Protein AF-A0A8T9Z7L3-F1 (afdb_monomer_lite)

Secondary structure (DSSP, 8-state):
---TTT--HHHHHHHHHHHH---HHHHHT--HHHHHHHHHHHHHHHHHHHHHHHT--SS-TT-EEEEEE-SSS-EEEE-TTT--EEEE-STT-EEEEEHHHHHHHHHH-THHHHTSSEEESSHHHHHHH-S-GGG---HHHHHHHHHS-HHHHHHHHTT--HHHHHHHHHHHHHHHHTT----HHHHHHH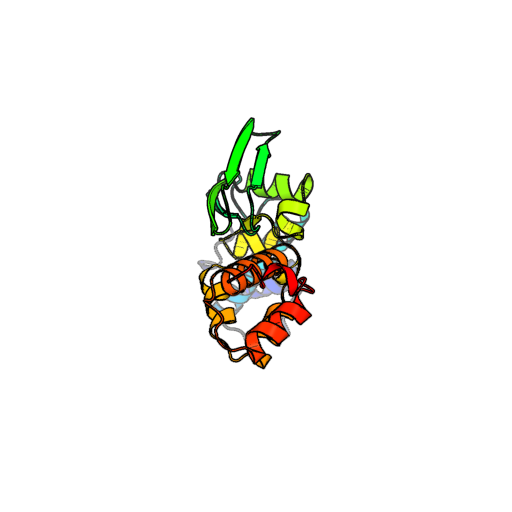HHHHT--GGGG----

Radius of gyration: 25.34 Å; chains: 1; bounding box: 71×25×60 Å

pLDDT: mean 87.58, std 11.8, range [36.66, 97.62]

Foldseek 3Di:
DPPLVPDDLVRLLCCCCVVVVDDSVVSPPDDSVVSVVVVVVVVVVVVVVVCVVVVPDPDDQQPWWKKFFLAQAKDWDADPPPRDIDIAGGGGGIDIDGLNVLVVCLVPPVCCAALVRMDTPPPVSNVVRHDDCLNGDHPVRLVVLVPDDLVSSLVVLVSHGGRNNNNNLVVLVVCLLVCVPVDPVSNVSSCVSSVPDPVVSVDDD

Sequence (205 aa):
MKELRKLKKEELIELLVGEYGYEKEDLKGKVNIELKEIIMKEEEFSKKEEKKKTGISTFDDDYLVLVMNNTAGKVSYSSDISHDSYVWTGYGDTQHMPYRELSEIKRRYPRYLNEGWLMIRDKDVRKLLCDDDSVFIEPNELERVFSLPTNKMLDEIRKYKGSAYQVLGKTVYNRCKSGVITDFSKFRALIAEFRFDMEEFMQES

Structure (mmCIF, N/CA/C/O backbone):
data_AF-A0A8T9Z7L3-F1
#
_entry.id   AF-A0A8T9Z7L3-F1
#
loop_
_atom_site.group_PDB
_atom_site.id
_atom_site.type_symbol
_atom_site.label_atom_id
_atom_site.label_alt_id
_atom_site.label_comp_id
_atom_site.label_asym_id
_atom_site.label_entity_id
_atom_site.label_seq_id
_atom_site.pdbx_PDB_ins_code
_atom_site.Cartn_x
_atom_site.Cartn_y
_atom_site.Cartn_z
_atom_site.occupancy
_atom_site.B_iso_or_equiv
_atom_site.auth_seq_id
_atom_site.auth_comp_id
_atom_site.auth_asym_id
_atom_site.auth_atom_id
_atom_site.pdbx_PDB_model_num
ATOM 1 N N . MET A 1 1 ? 24.401 -3.968 -30.742 1.00 47.34 1 MET A N 1
ATOM 2 C CA . MET A 1 1 ? 25.240 -4.671 -29.746 1.00 47.34 1 MET A CA 1
ATOM 3 C C . MET A 1 1 ? 26.568 -5.020 -30.396 1.00 47.34 1 MET A C 1
ATOM 5 O O . MET A 1 1 ? 26.560 -5.781 -31.356 1.00 47.34 1 MET A O 1
ATOM 9 N N . LYS A 1 2 ? 27.687 -4.448 -29.929 1.00 55.53 2 LYS A N 1
ATOM 10 C CA . LYS A 1 2 ? 29.019 -4.957 -30.292 1.00 55.53 2 LYS A CA 1
ATOM 11 C C . LYS A 1 2 ? 29.183 -6.307 -29.594 1.00 55.53 2 LYS A C 1
ATOM 13 O O . LYS A 1 2 ? 28.907 -6.421 -28.404 1.00 55.53 2 LYS A O 1
ATOM 18 N N . GLU A 1 3 ? 29.583 -7.349 -30.315 1.00 69.75 3 GLU A N 1
ATOM 19 C CA . GLU A 1 3 ? 29.797 -8.654 -29.692 1.00 69.75 3 GLU A CA 1
ATOM 20 C C . GLU A 1 3 ? 31.067 -8.629 -28.834 1.00 69.75 3 GLU A C 1
ATOM 22 O O . GLU A 1 3 ? 32.152 -8.978 -29.298 1.00 69.75 3 GLU A O 1
ATOM 27 N N . LEU A 1 4 ? 30.925 -8.273 -27.552 1.00 75.31 4 LEU A N 1
ATOM 28 C CA . LEU A 1 4 ? 32.007 -8.262 -26.553 1.00 75.31 4 LEU A CA 1
ATOM 29 C C . LEU A 1 4 ? 32.749 -9.611 -26.464 1.00 75.31 4 LEU A C 1
ATOM 31 O O . LEU A 1 4 ? 33.869 -9.695 -25.963 1.00 75.31 4 LEU A O 1
ATOM 35 N N . ARG A 1 5 ? 32.143 -10.699 -26.956 1.00 69.44 5 ARG A N 1
ATOM 36 C CA . ARG A 1 5 ? 32.761 -12.030 -27.058 1.00 69.44 5 ARG A CA 1
ATOM 37 C C . ARG A 1 5 ? 33.933 -12.083 -28.043 1.00 69.44 5 ARG A C 1
ATOM 39 O O . ARG A 1 5 ? 34.825 -12.892 -27.819 1.00 69.44 5 ARG A O 1
ATOM 46 N N . LYS A 1 6 ? 33.952 -11.230 -29.071 1.00 78.44 6 LYS A N 1
ATOM 47 C CA . LYS A 1 6 ? 34.966 -11.230 -30.142 1.00 78.44 6 LYS A CA 1
ATOM 48 C C . LYS A 1 6 ? 36.091 -10.213 -29.936 1.00 78.44 6 LYS A C 1
ATOM 50 O O . LYS A 1 6 ? 37.087 -10.287 -30.645 1.00 78.44 6 LYS A O 1
ATOM 55 N N . LEU A 1 7 ? 35.941 -9.303 -28.972 1.00 82.12 7 LEU A N 1
ATOM 56 C CA . LEU A 1 7 ? 36.915 -8.246 -28.708 1.00 82.12 7 LEU A CA 1
ATOM 57 C C . LEU A 1 7 ? 38.109 -8.750 -27.886 1.00 82.12 7 LEU A C 1
ATOM 59 O O . LEU A 1 7 ? 37.959 -9.509 -26.918 1.00 82.12 7 LEU A O 1
ATOM 63 N N . LYS A 1 8 ? 39.299 -8.296 -28.279 1.00 86.06 8 LYS A N 1
ATOM 64 C CA . LYS A 1 8 ? 40.567 -8.498 -27.574 1.00 86.06 8 LYS A CA 1
ATOM 65 C C . LYS A 1 8 ? 40.680 -7.546 -26.382 1.00 86.06 8 LYS A C 1
ATOM 67 O O . LYS A 1 8 ? 39.995 -6.531 -26.307 1.00 86.06 8 LYS A O 1
ATOM 72 N N . LYS A 1 9 ? 41.581 -7.865 -25.445 1.00 83.00 9 LYS A N 1
ATOM 73 C CA . LYS A 1 9 ? 41.786 -7.086 -24.210 1.00 83.00 9 LYS A CA 1
ATOM 74 C C . LYS A 1 9 ? 42.085 -5.609 -24.490 1.00 83.00 9 LYS A C 1
ATOM 76 O O . LYS A 1 9 ? 41.557 -4.745 -23.803 1.00 83.00 9 LYS A O 1
ATOM 81 N N . GLU A 1 10 ? 42.900 -5.330 -25.502 1.00 84.12 10 GLU A N 1
ATOM 82 C CA . GLU A 1 10 ? 43.253 -3.966 -25.919 1.00 84.12 10 GLU A CA 1
ATOM 83 C C . GLU A 1 10 ? 42.021 -3.176 -26.379 1.00 84.12 10 GLU A C 1
ATOM 85 O O . GLU A 1 10 ? 41.808 -2.064 -25.909 1.00 84.12 10 GLU A O 1
ATOM 90 N N . GLU A 1 11 ? 41.151 -3.793 -27.182 1.00 84.94 11 GLU A N 1
ATOM 91 C CA . GLU A 1 11 ? 39.920 -3.174 -27.693 1.00 84.94 11 GLU A CA 1
ATOM 92 C C . GLU A 1 11 ? 38.896 -2.903 -26.578 1.00 84.94 11 GLU A C 1
ATOM 94 O O . GLU A 1 11 ? 38.167 -1.915 -26.623 1.00 84.94 11 GLU A O 1
ATOM 99 N N . LEU A 1 12 ? 38.839 -3.756 -25.548 1.00 84.88 12 LEU A N 1
ATOM 100 C CA . LEU A 1 12 ? 37.982 -3.524 -24.377 1.00 84.88 12 LEU A CA 1
ATOM 101 C C . LEU A 1 12 ? 38.497 -2.369 -23.508 1.00 84.88 12 LEU A C 1
ATOM 103 O O . LEU A 1 12 ? 37.700 -1.593 -22.987 1.00 84.88 12 LEU A O 1
ATOM 107 N N . ILE A 1 13 ? 39.819 -2.251 -23.352 1.00 85.31 13 ILE A N 1
ATOM 108 C CA . ILE A 1 13 ? 40.439 -1.141 -22.618 1.00 85.31 13 ILE A CA 1
ATOM 109 C C . ILE A 1 13 ? 40.214 0.170 -23.372 1.00 85.31 13 ILE A C 1
ATOM 111 O O . ILE A 1 13 ? 39.828 1.157 -22.757 1.00 85.31 13 ILE A O 1
ATOM 115 N N . GLU A 1 14 ? 40.407 0.185 -24.691 1.00 86.56 14 GLU A N 1
ATOM 116 C CA . GLU A 1 14 ? 40.141 1.368 -25.517 1.00 86.56 14 GLU A CA 1
ATOM 117 C C . GLU A 1 14 ? 38.681 1.811 -25.441 1.00 86.56 14 GLU A C 1
ATOM 119 O O . GLU A 1 14 ? 38.418 3.006 -25.357 1.00 86.56 14 GLU A O 1
ATOM 124 N N . LEU A 1 15 ? 37.738 0.868 -25.394 1.00 85.25 15 LEU A N 1
ATOM 125 C CA . LEU A 1 15 ? 36.318 1.174 -25.244 1.00 85.25 15 LEU A CA 1
ATOM 126 C C . LEU A 1 15 ? 36.010 1.807 -23.876 1.00 85.25 15 LEU A C 1
ATOM 128 O O . LEU A 1 15 ? 35.299 2.803 -23.815 1.00 85.25 15 LEU A O 1
ATOM 132 N N . LEU A 1 16 ? 36.578 1.284 -22.786 1.00 83.00 16 LEU A N 1
ATOM 133 C CA . LEU A 1 16 ? 36.402 1.855 -21.442 1.00 83.00 16 LEU A CA 1
ATOM 134 C C . LEU A 1 16 ? 37.038 3.240 -21.285 1.00 83.00 16 LEU A C 1
ATOM 136 O O . LEU A 1 16 ? 36.458 4.108 -20.639 1.00 83.00 16 LEU A O 1
ATOM 140 N N . VAL A 1 17 ? 38.206 3.458 -21.884 1.00 89.06 17 VAL A N 1
ATOM 141 C CA . VAL A 1 17 ? 38.894 4.756 -21.850 1.00 89.06 17 VAL A CA 1
ATOM 142 C C . VAL A 1 17 ? 38.171 5.772 -22.737 1.00 89.06 17 VAL A C 1
ATOM 144 O O . VAL A 1 17 ? 37.933 6.900 -22.319 1.00 89.06 17 VAL A O 1
ATOM 147 N N . GLY A 1 18 ? 37.825 5.376 -23.964 1.00 83.94 18 GLY A N 1
ATOM 148 C CA . GLY A 1 18 ? 37.279 6.269 -24.983 1.00 83.94 18 GLY A CA 1
ATOM 149 C C . GLY A 1 18 ? 35.813 6.638 -24.771 1.00 83.94 18 GLY A C 1
ATOM 150 O O . GLY A 1 18 ? 35.458 7.797 -24.951 1.00 83.94 18 GLY A O 1
ATOM 151 N N . GLU A 1 19 ? 34.971 5.676 -24.385 1.00 82.50 19 GLU A N 1
ATOM 152 C CA . GLU A 1 19 ? 33.520 5.891 -24.242 1.00 82.50 19 GLU A CA 1
ATOM 153 C C . GLU A 1 19 ? 33.120 6.221 -22.797 1.00 82.50 19 GLU A C 1
ATOM 155 O O . GLU A 1 19 ? 32.200 7.002 -22.573 1.00 82.50 19 GLU A O 1
ATOM 160 N N . TYR A 1 20 ? 33.816 5.643 -21.811 1.00 82.31 20 TYR A N 1
ATOM 161 C CA . TYR A 1 20 ? 33.431 5.723 -20.396 1.00 82.31 20 TYR A CA 1
ATOM 162 C C . TYR A 1 20 ? 34.452 6.458 -19.511 1.00 82.31 20 TYR A C 1
ATOM 164 O O . TYR A 1 20 ? 34.250 6.568 -18.305 1.00 82.31 20 TYR A O 1
ATOM 172 N N . GLY A 1 21 ? 35.539 6.988 -20.087 1.00 82.38 21 GLY A N 1
ATOM 173 C CA . GLY A 1 21 ? 36.474 7.885 -19.398 1.00 82.38 21 GLY A CA 1
ATOM 174 C C . GLY A 1 21 ? 37.355 7.236 -18.327 1.00 82.38 21 GLY A C 1
ATOM 175 O O . GLY A 1 21 ? 37.905 7.944 -17.487 1.00 82.38 21 GLY A O 1
ATOM 176 N N . TYR A 1 22 ? 37.498 5.910 -18.333 1.00 86.81 22 TYR A N 1
ATOM 177 C CA . TYR A 1 22 ? 38.381 5.209 -17.398 1.00 86.81 22 TYR A CA 1
ATOM 178 C C . TYR A 1 22 ? 39.859 5.487 -17.694 1.00 86.81 22 TYR A C 1
ATOM 180 O O . TYR A 1 22 ? 40.257 5.641 -18.849 1.00 86.81 22 TYR A O 1
ATOM 188 N N . GLU A 1 23 ? 40.711 5.459 -16.669 1.00 86.44 23 GLU A N 1
ATOM 189 C CA . GLU A 1 23 ? 42.153 5.560 -16.873 1.00 86.44 23 GLU A CA 1
ATOM 190 C C . GLU A 1 23 ? 42.759 4.217 -17.294 1.00 86.44 23 GLU A C 1
ATOM 192 O O . GLU A 1 23 ? 42.469 3.149 -16.750 1.00 86.44 23 GLU A O 1
ATOM 197 N N . LYS A 1 24 ? 43.666 4.259 -18.275 1.00 83.44 24 LYS A N 1
ATOM 198 C CA . LYS A 1 24 ? 44.316 3.053 -18.813 1.00 83.44 24 LYS A CA 1
ATOM 199 C C . LYS A 1 24 ? 45.104 2.292 -17.740 1.00 83.44 24 LYS A C 1
ATOM 201 O O . LYS A 1 24 ? 45.286 1.080 -17.854 1.00 83.44 24 LYS A O 1
ATOM 206 N N . GLU A 1 25 ? 45.598 2.995 -16.728 1.00 83.06 25 GLU A N 1
ATOM 207 C CA . GLU A 1 25 ? 46.412 2.447 -15.641 1.00 83.06 25 GLU A CA 1
ATOM 208 C C . GLU A 1 25 ? 45.588 1.550 -14.710 1.00 83.06 25 GLU A C 1
ATOM 210 O O . GLU A 1 25 ? 46.029 0.440 -14.402 1.00 83.06 25 GLU A O 1
ATOM 215 N N . ASP A 1 26 ? 44.341 1.929 -14.430 1.00 82.69 26 ASP A N 1
ATOM 216 C CA . ASP A 1 26 ? 43.394 1.164 -13.606 1.00 82.69 26 ASP A CA 1
ATOM 217 C C . ASP A 1 26 ? 42.895 -0.124 -14.280 1.00 82.69 26 ASP A C 1
ATOM 219 O O . ASP A 1 26 ? 42.419 -1.062 -13.629 1.00 82.69 26 ASP A O 1
ATOM 223 N N . LEU A 1 27 ? 43.008 -0.191 -15.609 1.00 84.62 27 LEU A N 1
ATOM 224 C CA . LEU A 1 27 ? 42.508 -1.297 -16.426 1.00 84.62 27 LEU A CA 1
ATOM 225 C C . LEU A 1 27 ? 43.595 -2.311 -16.812 1.00 84.62 27 LEU A C 1
ATOM 227 O O . LEU A 1 27 ? 43.277 -3.458 -17.138 1.00 84.62 27 LEU A O 1
ATOM 231 N N . LYS A 1 28 ? 44.883 -1.937 -16.753 1.00 81.31 28 LYS A N 1
ATOM 232 C CA . LYS A 1 28 ? 46.017 -2.804 -17.143 1.00 81.31 28 LYS A CA 1
ATOM 233 C C . LYS A 1 28 ? 46.038 -4.129 -16.373 1.00 81.31 28 LYS A C 1
ATOM 235 O O . LYS A 1 28 ? 46.276 -5.183 -16.976 1.00 81.31 28 LYS A O 1
ATOM 240 N N . GLY A 1 29 ? 45.746 -4.075 -15.071 1.00 81.94 29 GLY A N 1
ATOM 241 C CA . GLY A 1 29 ? 45.729 -5.232 -14.170 1.00 81.94 29 GLY A CA 1
ATOM 242 C C . GLY A 1 29 ? 44.507 -6.142 -14.311 1.00 81.94 29 GLY A C 1
ATOM 243 O O . GLY A 1 29 ? 44.531 -7.260 -13.807 1.00 81.94 29 GLY A O 1
ATOM 244 N N . LYS A 1 30 ? 43.460 -5.704 -15.019 1.00 86.19 30 LYS A N 1
ATOM 245 C CA . LYS A 1 30 ? 42.192 -6.435 -15.098 1.00 86.19 30 LYS A CA 1
ATOM 246 C C . LYS A 1 30 ? 42.216 -7.516 -16.168 1.00 86.19 30 LYS A C 1
ATOM 248 O O . LYS A 1 30 ? 42.833 -7.367 -17.233 1.00 86.19 30 LYS A O 1
ATOM 253 N N . VAL A 1 31 ? 41.548 -8.630 -15.898 1.00 87.56 31 VAL A N 1
ATOM 254 C CA . VAL A 1 31 ? 41.405 -9.719 -16.875 1.00 87.56 31 VAL A CA 1
ATOM 255 C C . VAL A 1 31 ? 40.241 -9.454 -17.829 1.00 87.56 31 VAL A C 1
ATOM 257 O O . VAL A 1 31 ? 39.359 -8.641 -17.573 1.00 87.56 31 VAL A O 1
ATOM 260 N N . ASN A 1 32 ? 40.225 -10.161 -18.960 1.00 84.25 32 ASN A N 1
ATOM 261 C CA . ASN A 1 32 ? 39.247 -9.947 -20.032 1.00 84.25 32 ASN A CA 1
ATOM 262 C C . ASN A 1 32 ? 37.782 -10.088 -19.566 1.00 84.25 32 ASN A C 1
ATOM 264 O O . ASN A 1 32 ? 36.898 -9.470 -20.145 1.00 84.25 32 ASN A O 1
ATOM 268 N N . ILE A 1 33 ? 37.524 -10.914 -18.546 1.00 84.06 33 ILE A N 1
ATOM 269 C CA . ILE A 1 33 ? 36.189 -11.105 -17.959 1.00 84.06 33 ILE A CA 1
ATOM 270 C C . ILE A 1 33 ? 35.776 -9.862 -17.160 1.00 84.06 33 ILE A C 1
ATOM 272 O O . ILE A 1 33 ? 34.711 -9.312 -17.411 1.00 84.06 33 ILE A O 1
ATOM 276 N N . GLU A 1 34 ? 36.651 -9.358 -16.288 1.00 83.44 34 GLU A N 1
ATOM 277 C CA . GLU A 1 34 ? 36.398 -8.162 -15.473 1.00 83.44 34 GLU A CA 1
ATOM 278 C C . GLU A 1 34 ? 36.176 -6.916 -16.335 1.00 83.44 34 GLU A C 1
ATOM 280 O O . GLU A 1 34 ? 35.284 -6.120 -16.060 1.00 83.44 34 GLU A O 1
ATOM 285 N N . LEU A 1 35 ? 36.948 -6.758 -17.415 1.00 85.44 35 LEU A N 1
ATOM 286 C CA . LEU A 1 35 ? 36.760 -5.652 -18.358 1.00 85.44 35 LEU A CA 1
ATOM 287 C C . LEU A 1 35 ? 35.379 -5.714 -19.026 1.00 85.44 35 LEU A C 1
ATOM 289 O O . LEU A 1 35 ? 34.718 -4.689 -19.161 1.00 85.44 35 LEU A O 1
ATOM 293 N N . LYS A 1 36 ? 34.908 -6.913 -19.394 1.00 85.38 36 LYS A N 1
ATOM 294 C CA . LYS A 1 36 ? 33.559 -7.100 -19.952 1.00 85.38 36 LYS A CA 1
ATOM 295 C C . LYS A 1 36 ? 32.474 -6.812 -18.922 1.00 85.38 36 LYS A C 1
ATOM 297 O O . LYS A 1 36 ? 31.478 -6.201 -19.280 1.00 85.38 36 LYS A O 1
ATOM 302 N N . GLU A 1 37 ? 32.662 -7.212 -17.667 1.00 84.50 37 GLU A N 1
ATOM 303 C CA . GLU A 1 37 ? 31.709 -6.915 -16.592 1.00 84.50 37 GLU A CA 1
ATOM 304 C C . GLU A 1 37 ? 31.585 -5.414 -16.323 1.00 84.50 37 GLU A C 1
ATOM 306 O O . GLU A 1 37 ? 30.474 -4.927 -16.125 1.00 84.50 37 GLU A O 1
ATOM 311 N N . ILE A 1 38 ? 32.697 -4.674 -16.346 1.00 85.12 38 ILE A N 1
ATOM 312 C CA . ILE A 1 38 ? 32.678 -3.212 -16.206 1.00 85.12 38 ILE A CA 1
ATOM 313 C C . ILE A 1 38 ? 31.925 -2.594 -17.386 1.00 85.12 38 ILE A C 1
ATOM 315 O O . ILE A 1 38 ? 30.989 -1.838 -17.163 1.00 85.12 38 ILE A O 1
ATOM 319 N N . ILE A 1 39 ? 32.244 -2.986 -18.626 1.00 85.94 39 ILE A N 1
ATOM 320 C CA . ILE A 1 39 ? 31.541 -2.489 -19.821 1.00 85.94 39 ILE A CA 1
ATOM 321 C C . ILE A 1 39 ? 30.043 -2.807 -19.758 1.00 85.94 39 ILE A C 1
ATOM 323 O O . ILE A 1 39 ? 29.226 -1.954 -20.075 1.00 85.94 39 ILE A O 1
ATOM 327 N N . MET A 1 40 ? 29.659 -4.009 -19.322 1.00 82.56 40 MET A N 1
ATOM 328 C CA . MET A 1 40 ? 28.249 -4.379 -19.175 1.00 82.56 40 MET A CA 1
ATOM 329 C C . MET A 1 40 ? 27.536 -3.530 -18.120 1.00 82.56 40 MET A C 1
ATOM 331 O O . MET A 1 40 ? 26.403 -3.110 -18.346 1.00 82.56 40 MET A O 1
ATOM 335 N N . LYS A 1 41 ? 28.189 -3.255 -16.985 1.00 83.25 41 LYS A N 1
ATOM 336 C CA . LYS A 1 41 ? 27.639 -2.385 -15.936 1.00 83.25 41 LYS A CA 1
ATOM 337 C C . LYS A 1 41 ? 27.485 -0.945 -16.415 1.00 83.25 41 LYS A C 1
ATOM 339 O O . LYS A 1 41 ? 26.449 -0.345 -16.145 1.00 83.25 41 LYS A O 1
ATOM 344 N N . GLU A 1 42 ? 28.468 -0.425 -17.143 1.00 83.88 42 GLU A N 1
ATOM 345 C CA . GLU A 1 42 ? 28.399 0.906 -17.749 1.00 83.88 42 GLU A CA 1
ATOM 346 C C . GLU A 1 42 ? 27.294 0.982 -18.807 1.00 83.88 42 GLU A C 1
ATOM 348 O O . GLU A 1 42 ? 26.445 1.863 -18.741 1.00 83.88 42 GLU A O 1
ATOM 353 N N . GLU A 1 43 ? 27.194 0.000 -19.710 1.00 81.44 43 GLU A N 1
ATOM 354 C CA . GLU A 1 43 ? 26.104 -0.065 -20.692 1.00 81.44 43 GLU A CA 1
ATOM 355 C C . GLU A 1 43 ? 24.721 -0.140 -20.023 1.00 81.44 43 GLU A C 1
ATOM 357 O O . GLU A 1 43 ? 23.757 0.458 -20.504 1.00 81.44 43 GLU A O 1
ATOM 362 N N . GLU A 1 44 ? 24.584 -0.886 -18.924 1.00 76.75 44 GLU A N 1
ATOM 36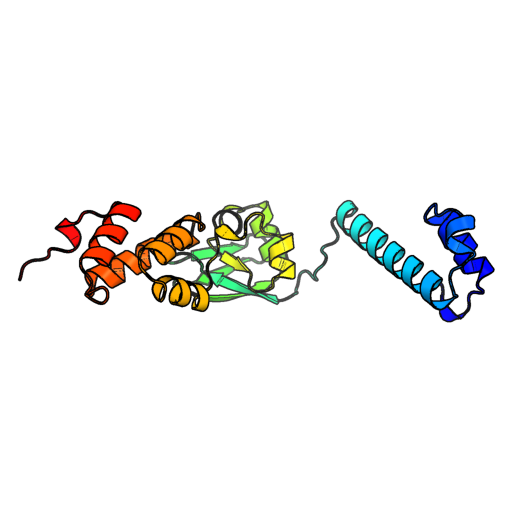3 C CA . GLU A 1 44 ? 23.350 -0.918 -18.134 1.00 76.75 44 GLU A CA 1
ATOM 364 C C . GLU A 1 44 ? 23.059 0.422 -17.454 1.00 76.75 44 GLU A C 1
ATOM 366 O O . GLU A 1 44 ? 21.896 0.831 -17.391 1.00 76.75 44 GLU A O 1
ATOM 371 N N . PHE A 1 45 ? 24.087 1.103 -16.948 1.00 74.69 45 PHE A N 1
ATOM 372 C CA . PHE A 1 45 ? 23.958 2.413 -16.324 1.00 74.69 45 PHE A CA 1
ATOM 373 C C . PHE A 1 45 ? 23.551 3.474 -17.354 1.00 74.69 45 PHE A C 1
ATOM 375 O O . PHE A 1 45 ? 22.540 4.148 -17.154 1.00 74.69 45 PHE A O 1
ATOM 382 N N . SER A 1 46 ? 24.226 3.535 -18.504 1.00 75.00 46 SER A N 1
ATOM 383 C CA . SER A 1 46 ? 23.881 4.424 -19.617 1.00 75.00 46 SER A CA 1
ATOM 384 C C . SER A 1 46 ? 22.473 4.156 -20.145 1.00 75.00 46 SER A C 1
ATOM 386 O O . SER A 1 46 ? 21.710 5.100 -20.315 1.00 75.00 46 SER A O 1
ATOM 388 N N . LYS A 1 47 ? 22.050 2.892 -20.304 1.00 68.50 47 LYS A N 1
ATOM 389 C CA . LYS A 1 47 ? 20.659 2.565 -20.684 1.00 68.50 47 LYS A CA 1
ATOM 390 C C . LYS A 1 47 ? 19.644 3.027 -19.639 1.00 68.50 47 LYS A C 1
ATOM 392 O O . LYS A 1 47 ? 18.557 3.471 -20.000 1.00 68.50 47 LYS A O 1
ATOM 397 N N . LYS A 1 48 ? 19.957 2.913 -18.344 1.00 62.81 48 LYS A N 1
ATOM 398 C CA . LYS A 1 48 ? 19.093 3.421 -17.262 1.00 62.81 48 LYS A CA 1
ATOM 399 C C . LYS A 1 48 ? 19.023 4.950 -17.277 1.00 62.81 48 LYS A C 1
ATOM 401 O O . LYS A 1 48 ? 17.942 5.497 -17.068 1.00 62.81 48 LYS A O 1
ATOM 406 N N . GLU A 1 49 ? 20.129 5.638 -17.546 1.00 61.91 49 GLU A N 1
ATOM 407 C CA . GLU A 1 49 ? 20.157 7.098 -17.679 1.00 61.91 49 GLU A CA 1
ATOM 408 C C . GLU A 1 49 ? 19.451 7.598 -18.943 1.00 61.91 49 GLU A C 1
ATOM 410 O O . GLU A 1 49 ? 18.698 8.567 -18.874 1.00 61.91 49 GLU A O 1
ATOM 415 N N . GLU A 1 50 ? 19.624 6.927 -20.080 1.00 55.94 50 GLU A N 1
ATOM 416 C CA . GLU A 1 50 ? 18.909 7.231 -21.321 1.00 55.94 50 GLU A CA 1
ATOM 417 C C . GLU A 1 50 ? 17.408 7.009 -21.160 1.00 55.94 50 GLU A C 1
ATOM 419 O O . GLU A 1 50 ? 16.633 7.879 -21.548 1.00 55.94 50 GLU A O 1
ATOM 424 N N . LYS A 1 51 ? 16.969 5.919 -20.513 1.00 51.59 51 LYS A N 1
ATOM 425 C CA . LYS A 1 51 ? 15.549 5.701 -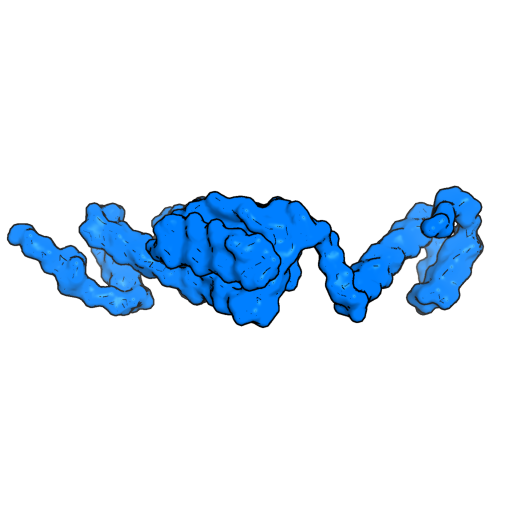20.181 1.00 51.59 51 LYS A CA 1
ATOM 426 C C . LYS A 1 51 ? 14.993 6.798 -19.268 1.00 51.59 51 LYS A C 1
ATOM 428 O O . LYS A 1 51 ? 13.900 7.300 -19.514 1.00 51.59 51 LYS A O 1
ATOM 433 N N . LYS A 1 52 ? 15.772 7.250 -18.275 1.00 52.84 52 LYS A N 1
ATOM 434 C CA . LYS A 1 52 ? 15.412 8.403 -17.428 1.00 52.84 52 LYS A CA 1
ATOM 435 C C . LYS A 1 52 ? 15.322 9.720 -18.210 1.00 52.84 52 LYS A C 1
ATOM 437 O O . LYS A 1 52 ? 14.451 10.526 -17.906 1.00 52.84 52 LYS A O 1
ATOM 442 N N . LYS A 1 53 ? 16.198 9.950 -19.197 1.00 45.31 53 LYS A N 1
ATOM 443 C CA . LYS A 1 53 ? 16.237 11.184 -20.011 1.00 45.31 53 LYS A CA 1
ATOM 444 C C . LYS A 1 53 ? 15.218 11.201 -21.158 1.00 45.31 53 LYS A C 1
ATOM 446 O O . LYS A 1 53 ? 14.763 12.273 -21.536 1.00 45.31 53 LYS A O 1
ATOM 451 N N . THR A 1 54 ? 14.855 10.040 -21.703 1.00 36.66 54 THR A N 1
ATOM 452 C CA . THR A 1 54 ? 13.906 9.893 -22.828 1.00 36.66 54 THR A CA 1
ATOM 453 C C . THR A 1 54 ? 12.464 9.647 -22.385 1.00 36.66 54 THR A C 1
ATOM 455 O O . THR A 1 54 ? 11.564 9.675 -23.219 1.00 36.66 54 THR A O 1
ATOM 458 N N . GLY A 1 55 ? 12.222 9.405 -21.092 1.00 46.75 55 GLY A N 1
ATOM 459 C CA . GLY A 1 55 ? 10.889 9.092 -20.571 1.00 46.75 55 GLY A CA 1
ATOM 460 C C . GLY A 1 55 ? 10.376 7.704 -20.970 1.00 46.75 55 GLY A C 1
ATOM 461 O O . GLY A 1 55 ? 9.211 7.401 -20.729 1.00 46.75 55 GLY A O 1
ATOM 462 N N . ILE A 1 56 ? 11.222 6.853 -21.565 1.00 47.94 56 ILE A N 1
ATOM 463 C CA . ILE A 1 56 ? 10.869 5.470 -21.890 1.00 47.94 56 ILE A CA 1
ATOM 464 C C . ILE A 1 56 ? 10.703 4.710 -20.575 1.00 47.94 56 ILE A C 1
ATOM 466 O O . ILE A 1 56 ? 11.666 4.498 -19.831 1.00 47.94 56 ILE A O 1
ATOM 470 N N . SER A 1 57 ? 9.462 4.312 -20.299 1.00 56.78 57 SER A N 1
ATOM 471 C CA . SER A 1 57 ? 9.104 3.482 -19.156 1.00 56.78 57 SER A CA 1
ATOM 472 C C . SER A 1 57 ? 10.005 2.243 -19.070 1.00 56.78 57 SER A C 1
ATOM 474 O O . SER A 1 57 ? 10.331 1.599 -20.068 1.00 56.78 57 SER A O 1
ATOM 476 N N . THR A 1 58 ? 10.419 1.891 -17.850 1.00 70.94 58 THR A N 1
ATOM 477 C CA . THR A 1 58 ? 11.154 0.636 -17.602 1.00 70.94 58 THR A CA 1
ATOM 478 C C . THR A 1 58 ? 10.277 -0.593 -17.881 1.00 70.94 58 THR A C 1
ATOM 480 O O . THR A 1 58 ? 10.815 -1.656 -18.186 1.00 70.94 58 THR A O 1
ATOM 483 N N . PHE A 1 59 ? 8.955 -0.426 -17.820 1.00 80.81 59 PHE A N 1
ATOM 484 C CA . PHE A 1 59 ? 7.936 -1.458 -17.989 1.00 80.81 59 PHE A CA 1
ATOM 485 C C . PHE A 1 59 ? 7.128 -1.236 -19.271 1.00 80.81 59 PHE A C 1
ATOM 487 O O . PHE A 1 59 ? 6.933 -0.096 -19.688 1.00 80.81 59 PHE A O 1
ATOM 494 N N . ASP A 1 60 ? 6.646 -2.323 -19.871 1.00 86.81 60 ASP A N 1
ATOM 495 C CA . ASP A 1 60 ? 5.668 -2.257 -20.961 1.00 86.81 60 ASP A CA 1
ATOM 496 C C . ASP A 1 60 ? 4.358 -1.629 -20.450 1.00 86.81 60 ASP A C 1
ATOM 498 O O . ASP A 1 60 ? 3.959 -1.877 -19.311 1.00 86.81 60 ASP A O 1
ATOM 502 N N . ASP A 1 61 ? 3.692 -0.824 -21.272 1.00 87.00 61 ASP A N 1
ATOM 503 C CA . ASP A 1 61 ? 2.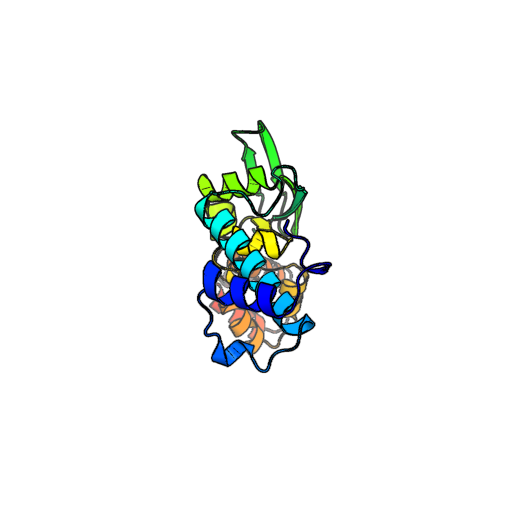445 -0.137 -20.921 1.00 87.00 61 ASP A CA 1
ATOM 504 C C . ASP A 1 61 ? 1.330 -1.125 -20.552 1.00 87.00 61 ASP A C 1
ATOM 506 O O . ASP A 1 61 ? 0.540 -0.861 -19.636 1.00 87.00 61 ASP A O 1
ATOM 510 N N . ASP A 1 62 ? 1.318 -2.284 -21.214 1.00 88.31 62 ASP A N 1
ATOM 511 C CA . ASP A 1 62 ? 0.349 -3.360 -20.998 1.00 88.31 62 ASP A CA 1
ATOM 512 C C . ASP A 1 62 ? 0.788 -4.354 -19.904 1.00 88.31 62 ASP A C 1
ATOM 514 O O . ASP A 1 62 ? 0.086 -5.329 -19.622 1.00 88.31 62 ASP A O 1
ATOM 518 N N . TYR A 1 63 ? 1.928 -4.117 -19.240 1.00 89.06 63 TYR A N 1
ATOM 519 C CA . TYR A 1 63 ? 2.356 -4.927 -18.100 1.00 89.06 63 TYR A CA 1
ATOM 520 C C . TYR A 1 63 ? 1.313 -4.846 -16.978 1.00 89.06 63 TYR A C 1
ATOM 522 O O . TYR A 1 63 ? 1.079 -3.784 -16.400 1.00 89.06 63 TYR A O 1
ATOM 530 N N . LEU A 1 64 ? 0.674 -5.978 -16.673 1.00 90.12 64 LEU A N 1
ATOM 531 C CA . LEU A 1 64 ? -0.352 -6.064 -15.639 1.00 90.12 64 LEU A CA 1
ATOM 532 C C . LEU A 1 64 ? 0.289 -6.119 -14.256 1.00 90.12 64 LEU A C 1
ATOM 534 O O . LEU A 1 64 ? 0.959 -7.086 -13.896 1.00 90.12 64 LEU A O 1
ATOM 538 N N . VAL A 1 65 ? 0.014 -5.098 -13.454 1.00 92.19 65 VAL A N 1
ATOM 539 C CA . VAL A 1 65 ? 0.541 -4.964 -12.101 1.00 92.19 65 VAL A CA 1
ATOM 540 C C . VAL A 1 65 ? -0.572 -5.226 -11.096 1.00 92.19 65 VAL A C 1
ATOM 542 O O . VAL A 1 65 ? -1.673 -4.691 -11.217 1.00 92.19 65 VAL A O 1
ATOM 545 N N . LEU A 1 66 ? -0.293 -6.043 -10.081 1.00 94.19 66 LEU A N 1
ATOM 546 C CA . LEU A 1 66 ? -1.230 -6.278 -8.987 1.00 94.19 66 LEU A CA 1
ATOM 547 C C . LEU A 1 66 ? -1.248 -5.071 -8.035 1.00 94.19 66 LEU A C 1
ATOM 549 O O . LEU A 1 66 ? -0.215 -4.678 -7.483 1.00 94.19 66 LEU A O 1
ATOM 553 N N . VAL A 1 67 ? -2.434 -4.509 -7.821 1.00 96.81 67 VAL A N 1
ATOM 554 C CA . VAL A 1 67 ? -2.669 -3.309 -7.013 1.00 96.81 67 VAL A CA 1
ATOM 555 C C . VAL A 1 67 ? -3.682 -3.620 -5.922 1.00 96.81 67 VAL A C 1
ATOM 557 O O . VAL A 1 67 ? -4.716 -4.236 -6.177 1.00 96.81 67 VAL A O 1
ATOM 560 N N . MET A 1 68 ? -3.380 -3.196 -4.699 1.00 97.12 68 MET A N 1
ATOM 561 C CA . MET A 1 68 ? -4.171 -3.462 -3.503 1.00 97.12 68 MET A CA 1
ATOM 562 C C . MET A 1 68 ? -4.760 -2.171 -2.940 1.00 97.12 68 MET A C 1
ATOM 564 O O . MET A 1 68 ? -4.067 -1.159 -2.866 1.00 97.12 68 MET A O 1
ATOM 568 N N . ASN A 1 69 ? -5.998 -2.213 -2.462 1.00 97.50 69 ASN A N 1
ATOM 569 C CA . ASN A 1 69 ? -6.554 -1.130 -1.663 1.00 97.50 69 ASN A CA 1
ATOM 570 C C . ASN A 1 69 ? -5.924 -1.113 -0.274 1.00 97.50 69 ASN A C 1
ATOM 572 O O . ASN A 1 69 ? -5.962 -2.094 0.470 1.00 97.50 69 ASN A O 1
ATOM 576 N N . ASN A 1 70 ? -5.353 0.029 0.070 1.00 96.56 70 ASN A N 1
ATOM 577 C CA . ASN A 1 70 ? -4.662 0.255 1.324 1.00 96.56 70 ASN A CA 1
ATOM 578 C C . ASN A 1 70 ? -5.356 1.350 2.162 1.00 96.56 70 ASN A C 1
ATOM 580 O O . ASN A 1 70 ? -4.766 1.932 3.063 1.00 96.56 70 ASN A O 1
ATOM 584 N N . THR A 1 71 ? -6.644 1.590 1.903 1.00 96.56 71 THR A N 1
ATOM 585 C CA . THR A 1 71 ? -7.543 2.380 2.755 1.00 96.56 71 THR A CA 1
ATOM 586 C C . THR A 1 71 ? -8.496 1.472 3.525 1.00 96.56 71 THR A C 1
ATOM 588 O O . THR A 1 71 ? -8.750 0.332 3.141 1.00 96.56 71 THR A O 1
ATOM 591 N N . ALA A 1 72 ? -9.092 1.993 4.596 1.00 91.31 72 ALA A N 1
ATOM 592 C CA . ALA A 1 72 ? -10.095 1.266 5.370 1.00 91.31 72 ALA A CA 1
ATOM 593 C C . ALA A 1 72 ? -11.480 1.174 4.690 1.00 91.31 72 ALA A C 1
ATOM 595 O O . ALA A 1 72 ? -12.388 0.555 5.245 1.00 91.31 72 ALA A O 1
ATOM 596 N N . GLY A 1 73 ? -11.667 1.817 3.534 1.00 92.75 73 GLY A N 1
ATOM 597 C CA . GLY A 1 73 ? -12.955 1.945 2.859 1.00 92.75 73 GLY A CA 1
ATOM 598 C C . GLY A 1 73 ? -12.884 1.599 1.376 1.00 92.75 73 GLY A C 1
ATOM 599 O O . GLY A 1 73 ? -11.922 1.002 0.899 1.00 92.75 73 GLY A O 1
ATOM 600 N N . LYS A 1 74 ? -13.930 1.979 0.641 1.00 95.81 74 LYS A N 1
ATOM 601 C CA . LYS A 1 74 ? -14.015 1.784 -0.808 1.00 95.81 74 LYS A CA 1
ATOM 602 C C . LYS A 1 74 ? -13.119 2.785 -1.539 1.00 95.81 74 LYS A C 1
ATOM 604 O O . LYS A 1 74 ? -13.192 3.982 -1.267 1.00 95.81 74 LYS A O 1
ATOM 609 N N . VAL A 1 75 ? -12.365 2.306 -2.526 1.00 96.75 75 VAL A N 1
ATOM 610 C CA . VAL A 1 75 ? -11.593 3.139 -3.461 1.00 96.75 75 VAL A CA 1
ATOM 611 C C . VAL A 1 75 ? -12.063 2.837 -4.875 1.00 96.75 75 VAL A C 1
ATOM 613 O O . VAL A 1 75 ? -12.257 1.679 -5.235 1.00 96.75 75 VAL A O 1
ATOM 616 N N . SER A 1 76 ? -12.260 3.869 -5.688 1.00 96.50 76 SER A N 1
ATOM 617 C CA . SER A 1 76 ? -12.598 3.707 -7.101 1.00 96.50 76 SER A CA 1
ATOM 618 C C . SER A 1 76 ? -11.775 4.648 -7.958 1.00 96.50 76 SER A C 1
ATOM 620 O O . SER A 1 76 ? -11.646 5.817 -7.610 1.00 96.50 76 SER A O 1
ATOM 622 N N . TYR A 1 77 ? -11.287 4.153 -9.086 1.00 95.88 77 TYR A N 1
ATOM 623 C CA . TYR A 1 77 ? -10.582 4.926 -10.098 1.00 95.88 77 TYR A CA 1
ATOM 624 C C . TYR A 1 77 ? -11.244 4.680 -11.454 1.00 95.88 77 TYR A C 1
ATOM 626 O O . TYR A 1 77 ? -11.505 3.536 -11.816 1.00 95.88 77 TYR A O 1
ATOM 634 N N . SER A 1 78 ? -11.507 5.750 -12.195 1.00 94.75 78 SER A N 1
ATOM 635 C CA . SER A 1 78 ? -11.988 5.684 -13.574 1.00 94.75 78 SER A CA 1
ATOM 636 C C . SER A 1 78 ? -10.949 6.348 -14.462 1.00 94.75 78 SER A C 1
ATOM 638 O O . SER A 1 78 ? -10.532 7.472 -14.180 1.00 94.75 78 SER A O 1
ATOM 640 N N . SER A 1 79 ? -10.517 5.639 -15.499 1.00 91.38 79 SER A N 1
ATOM 641 C CA . SER A 1 79 ? -9.496 6.123 -16.418 1.00 91.38 79 SER A CA 1
ATOM 642 C C . SER A 1 79 ? -10.093 7.027 -17.485 1.00 91.38 79 SER A C 1
ATOM 644 O O . SER A 1 79 ? -11.052 6.662 -18.164 1.00 91.38 79 SER A O 1
ATOM 646 N N . ASP A 1 80 ? -9.461 8.176 -17.702 1.00 85.81 80 ASP A N 1
ATOM 647 C CA . ASP A 1 80 ? -9.759 9.031 -18.852 1.00 85.81 80 ASP A CA 1
ATOM 648 C C . ASP A 1 80 ? -9.163 8.477 -20.161 1.00 85.81 80 ASP A C 1
ATOM 650 O O . ASP A 1 80 ? -9.561 8.918 -21.236 1.00 85.81 80 ASP A O 1
ATOM 654 N N . ILE A 1 81 ? -8.185 7.561 -20.084 1.00 83.75 81 ILE A N 1
ATOM 655 C CA . ILE A 1 81 ? -7.439 7.052 -21.248 1.00 83.75 81 ILE A CA 1
ATOM 656 C C . ILE A 1 81 ? -8.055 5.755 -21.767 1.00 83.75 81 ILE A C 1
ATOM 658 O O . ILE A 1 81 ? -8.363 5.648 -22.951 1.00 83.75 81 ILE A O 1
ATOM 662 N N . SER A 1 82 ? -8.204 4.754 -20.899 1.00 85.44 82 SER A N 1
ATOM 663 C CA . SER A 1 82 ? -8.761 3.450 -21.281 1.00 85.44 82 SER A CA 1
ATOM 664 C C . SER A 1 82 ? -10.278 3.384 -21.162 1.00 85.44 82 SER A C 1
ATOM 666 O O . SER A 1 82 ? -10.878 2.453 -21.689 1.00 85.44 82 SER A O 1
ATOM 668 N N . HIS A 1 83 ? -10.894 4.351 -20.472 1.00 88.19 83 HIS A N 1
ATOM 669 C CA . HIS A 1 83 ? -12.297 4.311 -20.045 1.00 88.19 83 HIS A CA 1
ATOM 670 C C . HIS A 1 83 ? -12.640 3.148 -19.100 1.00 88.19 83 HIS A C 1
ATOM 672 O O . HIS A 1 83 ? -13.810 2.934 -18.775 1.00 88.19 83 HIS A O 1
ATOM 678 N N . ASP A 1 84 ? -11.627 2.440 -18.597 1.00 89.94 84 ASP A N 1
ATOM 679 C CA . ASP A 1 84 ? -11.804 1.395 -17.601 1.00 89.94 84 ASP A CA 1
ATOM 680 C C . ASP A 1 84 ? -12.168 1.989 -16.239 1.00 89.94 84 ASP A C 1
ATOM 682 O O . ASP A 1 84 ? -11.773 3.102 -15.877 1.00 89.94 84 ASP A O 1
ATOM 686 N N . SER A 1 85 ? -12.912 1.215 -15.452 1.00 93.25 85 SER A N 1
ATOM 687 C CA . SER A 1 85 ? -13.236 1.547 -14.066 1.00 93.25 85 SER A CA 1
ATOM 688 C C . SER A 1 85 ? -12.794 0.429 -13.131 1.00 93.25 85 SER A C 1
ATOM 690 O O . SER A 1 85 ? -13.164 -0.732 -13.295 1.00 93.25 85 SER A O 1
ATOM 692 N N . TYR A 1 86 ? -12.022 0.814 -12.124 1.00 95.75 86 TYR A N 1
ATOM 693 C CA . TYR A 1 86 ? -11.439 -0.046 -11.106 1.00 95.75 86 TYR A CA 1
ATOM 694 C C . TYR A 1 86 ? -12.090 0.281 -9.770 1.00 95.75 86 TYR A C 1
ATOM 696 O O . TYR A 1 86 ? -12.224 1.452 -9.402 1.00 95.75 86 TYR A O 1
ATOM 704 N N . VAL A 1 87 ? -12.530 -0.744 -9.047 1.00 96.62 87 VAL A N 1
ATOM 705 C CA . VAL A 1 87 ? -13.252 -0.572 -7.787 1.00 96.62 87 VAL A CA 1
ATOM 706 C C . VAL A 1 87 ? -12.760 -1.607 -6.800 1.00 96.62 87 VAL A C 1
ATOM 708 O O . VAL A 1 87 ? -12.958 -2.800 -6.996 1.00 96.62 87 VAL A O 1
ATOM 711 N N . TRP A 1 88 ? -12.204 -1.117 -5.700 1.00 97.50 88 TRP A N 1
ATOM 712 C CA . TRP A 1 88 ? -11.823 -1.920 -4.556 1.00 97.50 88 TRP A CA 1
ATOM 713 C C . TRP A 1 88 ? -12.809 -1.688 -3.422 1.00 97.50 88 TRP A C 1
ATOM 715 O O . TRP A 1 88 ? -13.115 -0.550 -3.055 1.00 97.50 88 TRP A O 1
ATOM 725 N N . THR A 1 89 ? -13.310 -2.775 -2.858 1.00 95.12 89 THR A N 1
ATOM 726 C CA . THR A 1 89 ? -14.408 -2.749 -1.886 1.00 95.12 89 THR A CA 1
ATOM 727 C C . THR A 1 89 ? -13.949 -2.424 -0.466 1.00 95.12 89 THR A C 1
ATOM 729 O O . THR A 1 89 ? -14.697 -1.799 0.285 1.00 95.12 89 THR A O 1
ATOM 732 N N . GLY A 1 90 ? -12.715 -2.784 -0.108 1.00 92.62 90 GLY A N 1
ATOM 733 C CA . GLY A 1 90 ? -12.146 -2.534 1.213 1.00 92.62 90 GLY A CA 1
ATOM 734 C C . GLY A 1 90 ? -10.652 -2.835 1.280 1.00 92.62 90 GLY A C 1
ATOM 735 O O . GLY A 1 90 ? -10.043 -3.212 0.277 1.00 92.62 90 GLY A O 1
ATOM 736 N N . TYR A 1 91 ? -10.069 -2.654 2.465 1.00 96.38 91 TYR A N 1
ATOM 737 C CA . TYR A 1 91 ? -8.654 -2.923 2.722 1.00 96.38 91 TYR A CA 1
ATOM 738 C C . TYR A 1 91 ? -8.257 -4.348 2.312 1.00 96.38 91 TYR A C 1
ATOM 740 O O . TYR A 1 91 ? -8.939 -5.311 2.659 1.00 96.38 91 TYR A O 1
ATOM 748 N N . GLY A 1 92 ? -7.133 -4.479 1.609 1.00 92.56 92 GLY A N 1
ATOM 749 C CA . GLY A 1 92 ? -6.593 -5.767 1.178 1.00 92.56 92 GLY A CA 1
ATOM 750 C C . GLY A 1 92 ? -7.217 -6.325 -0.100 1.00 92.56 92 GLY A C 1
ATOM 751 O O . GLY A 1 92 ? -6.687 -7.293 -0.638 1.00 92.56 92 GLY A O 1
ATOM 752 N N . ASP A 1 93 ? -8.289 -5.717 -0.614 1.00 96.12 93 ASP A N 1
ATOM 753 C CA . ASP A 1 93 ? -8.841 -6.070 -1.922 1.00 96.12 93 ASP A CA 1
ATOM 754 C C . ASP A 1 93 ? -7.802 -5.797 -3.017 1.00 96.12 93 ASP A C 1
ATOM 756 O O . ASP A 1 93 ? -7.074 -4.802 -2.948 1.00 96.12 93 ASP A O 1
ATOM 760 N N . THR A 1 94 ? -7.717 -6.666 -4.023 1.00 94.56 94 THR A N 1
ATOM 761 C CA . THR A 1 94 ? -6.673 -6.599 -5.054 1.00 94.56 94 THR A CA 1
ATOM 762 C C . THR A 1 94 ? -7.241 -6.706 -6.455 1.00 94.56 94 THR A C 1
ATOM 764 O O . THR A 1 94 ? -8.133 -7.507 -6.715 1.00 94.56 94 THR A O 1
ATOM 767 N N . GLN A 1 95 ? -6.655 -5.954 -7.381 1.00 94.69 95 GLN A N 1
ATOM 768 C CA . GLN A 1 95 ? -7.020 -5.974 -8.789 1.00 94.69 95 GLN A CA 1
ATOM 769 C C . GLN A 1 95 ? -5.768 -5.775 -9.647 1.00 94.69 95 GLN A C 1
ATOM 771 O O . GLN A 1 95 ? -4.837 -5.075 -9.247 1.00 94.69 95 GLN A O 1
ATOM 776 N N . HIS A 1 96 ? -5.734 -6.402 -10.822 1.00 93.25 96 HIS A N 1
ATOM 777 C CA . HIS A 1 96 ? -4.691 -6.137 -11.810 1.00 93.25 96 HIS A CA 1
ATOM 778 C C . HIS A 1 96 ? -5.026 -4.868 -12.588 1.00 93.25 96 HIS A C 1
ATOM 780 O O . HIS A 1 96 ? -6.173 -4.669 -12.986 1.00 93.25 96 HIS A O 1
ATOM 786 N N . MET A 1 97 ? -4.017 -4.037 -12.818 1.00 93.81 97 MET A N 1
ATOM 787 C CA . MET A 1 97 ? -4.133 -2.807 -13.587 1.00 93.81 97 MET A CA 1
ATOM 788 C C . MET A 1 97 ? -2.892 -2.645 -14.479 1.00 93.81 97 MET A C 1
ATOM 790 O O . MET A 1 97 ? -1.783 -2.926 -14.014 1.00 93.81 97 MET A O 1
ATOM 794 N N . PRO A 1 98 ? -3.044 -2.222 -15.747 1.00 93.19 98 PRO A N 1
ATOM 795 C CA . PRO A 1 98 ? -1.910 -1.962 -16.628 1.00 93.19 98 PRO A CA 1
ATOM 796 C C . PRO A 1 98 ? -0.969 -0.891 -16.065 1.00 93.19 98 PRO A C 1
ATOM 798 O O . PRO A 1 98 ? -1.411 0.091 -15.461 1.00 93.19 98 PRO A O 1
ATOM 801 N N . TYR A 1 99 ? 0.332 -1.032 -16.311 1.00 93.56 99 TYR A N 1
ATOM 802 C CA . TYR A 1 99 ? 1.339 -0.064 -15.880 1.00 93.56 99 TYR A CA 1
ATOM 803 C C . TYR A 1 99 ? 1.068 1.353 -16.418 1.00 93.56 99 TYR A C 1
ATOM 805 O O . TYR A 1 99 ? 1.279 2.337 -15.700 1.00 93.56 99 TYR A O 1
ATOM 813 N N . ARG A 1 100 ? 0.535 1.478 -17.642 1.00 92.50 100 ARG A N 1
ATOM 814 C CA . ARG A 1 100 ? 0.137 2.780 -18.208 1.00 92.50 100 ARG A CA 1
ATOM 815 C C . ARG A 1 100 ? -0.880 3.523 -17.334 1.00 92.50 100 ARG A C 1
ATOM 817 O O . ARG A 1 100 ? -0.777 4.736 -17.168 1.00 92.50 100 ARG A O 1
ATOM 824 N N . GLU A 1 101 ? -1.820 2.801 -16.720 1.00 95.06 101 GLU A N 1
ATOM 825 C CA . GLU A 1 101 ? -2.832 3.391 -15.838 1.00 95.06 101 GLU A CA 1
ATOM 826 C C . GLU A 1 101 ? -2.204 3.857 -14.530 1.00 95.06 101 GLU A C 1
ATOM 828 O O . GLU A 1 101 ? -2.486 4.954 -14.062 1.00 95.06 101 GLU A O 1
ATOM 833 N N . LEU A 1 102 ? -1.286 3.069 -13.966 1.00 95.00 102 LEU A N 1
ATOM 834 C CA . LEU A 1 102 ? -0.533 3.462 -12.774 1.00 95.00 102 LEU A CA 1
ATOM 835 C C . LEU A 1 102 ? 0.327 4.709 -13.014 1.00 95.00 102 LEU A C 1
ATOM 837 O O . LEU A 1 102 ? 0.397 5.592 -12.155 1.00 95.00 102 LEU A O 1
ATOM 841 N N . SER A 1 103 ? 0.945 4.804 -14.190 1.00 93.50 103 SER A N 1
ATOM 842 C CA . SER A 1 103 ? 1.704 5.985 -14.607 1.00 93.50 103 SER A CA 1
ATOM 843 C C . SER A 1 103 ? 0.804 7.212 -14.741 1.00 93.50 103 SER A C 1
ATOM 845 O O . SER A 1 103 ? 1.159 8.301 -14.283 1.00 93.50 103 SER A O 1
ATOM 847 N N . GLU A 1 104 ? -0.394 7.041 -15.303 1.00 93.69 104 GLU A N 1
ATOM 848 C CA . GLU A 1 104 ? -1.363 8.128 -15.412 1.00 93.69 104 GLU A CA 1
ATOM 849 C C . GLU A 1 104 ? -1.910 8.556 -14.047 1.00 93.69 104 GLU A C 1
ATOM 851 O O . GLU A 1 104 ? -2.006 9.756 -13.772 1.00 93.69 104 GLU A O 1
ATOM 856 N N . ILE A 1 105 ? -2.186 7.603 -13.153 1.00 95.44 105 ILE A N 1
ATOM 857 C CA . ILE A 1 105 ? -2.556 7.878 -11.762 1.00 95.44 105 ILE A CA 1
ATOM 858 C C . ILE A 1 105 ? -1.468 8.716 -11.091 1.00 95.44 105 ILE A C 1
ATOM 860 O O . ILE A 1 105 ? -1.792 9.736 -10.485 1.00 95.44 105 ILE A O 1
ATOM 864 N N . LYS A 1 106 ? -0.186 8.349 -11.224 1.00 94.56 106 LYS A N 1
ATOM 865 C CA . LYS A 1 106 ? 0.915 9.136 -10.645 1.00 94.56 106 LYS A CA 1
ATOM 866 C C . LYS A 1 106 ? 0.911 10.578 -11.156 1.00 94.56 106 LYS A C 1
ATOM 868 O O . LYS A 1 106 ? 1.156 11.499 -10.380 1.00 94.56 106 LYS A O 1
ATOM 873 N N . ARG A 1 107 ? 0.616 10.781 -12.441 1.00 92.19 107 ARG A N 1
ATOM 874 C CA . ARG A 1 107 ? 0.647 12.098 -13.083 1.00 92.19 107 ARG A CA 1
ATOM 875 C C . ARG A 1 107 ? -0.574 12.965 -12.763 1.00 92.19 107 ARG A C 1
ATOM 877 O O . ARG A 1 107 ? -0.407 14.143 -12.457 1.00 92.19 107 ARG A O 1
ATOM 884 N N . ARG A 1 108 ? -1.792 12.422 -12.872 1.00 93.19 108 ARG A N 1
ATOM 885 C CA . ARG A 1 108 ? -3.051 13.183 -12.717 1.00 93.19 108 ARG A CA 1
ATOM 886 C C . ARG A 1 108 ? -3.635 13.127 -11.316 1.00 93.19 108 ARG A C 1
ATOM 888 O O . ARG A 1 108 ? -4.220 14.105 -10.858 1.00 93.19 108 ARG A O 1
ATOM 895 N N . TYR A 1 109 ? -3.501 11.991 -10.642 1.00 94.69 109 TYR A N 1
ATOM 896 C CA . TYR A 1 109 ? -4.147 11.728 -9.360 1.00 94.69 109 TYR A CA 1
ATOM 897 C C . TYR A 1 109 ? -3.148 11.180 -8.332 1.00 94.69 109 TYR A C 1
ATOM 899 O O . TYR A 1 109 ? -3.379 10.119 -7.746 1.00 94.69 109 TYR A O 1
ATOM 907 N N . PRO A 1 110 ? -2.048 11.906 -8.055 1.00 93.88 110 PRO A N 1
ATOM 908 C CA . PRO A 1 110 ? -0.944 11.393 -7.250 1.00 93.88 110 PRO A CA 1
ATOM 909 C C . PRO A 1 110 ? -1.373 10.922 -5.858 1.00 93.88 110 PRO A C 1
ATOM 911 O O . PRO A 1 110 ? -0.741 10.019 -5.324 1.00 93.88 110 PRO A O 1
ATOM 914 N N . ARG A 1 111 ? -2.467 11.456 -5.288 1.00 93.75 111 ARG A N 1
ATOM 915 C CA . ARG A 1 111 ? -3.017 11.023 -3.988 1.00 93.75 111 ARG A CA 1
ATOM 916 C C . ARG A 1 111 ? -3.229 9.514 -3.877 1.00 93.75 111 ARG A C 1
ATOM 918 O O . ARG A 1 111 ? -2.974 8.962 -2.814 1.00 93.75 111 ARG A O 1
ATOM 925 N N . TYR A 1 112 ? -3.621 8.835 -4.962 1.00 96.50 112 TYR A N 1
ATOM 926 C CA . TYR A 1 112 ? -3.849 7.390 -4.902 1.00 96.50 112 TYR A CA 1
ATOM 927 C C . TYR A 1 112 ? -2.575 6.634 -4.511 1.00 96.50 112 TYR A C 1
ATOM 929 O O . TYR A 1 112 ? -2.661 5.628 -3.820 1.00 96.50 112 TYR A O 1
ATOM 937 N N . LEU A 1 113 ? -1.403 7.135 -4.904 1.00 96.19 113 LEU A N 1
ATOM 938 C CA . LEU A 1 113 ? -0.112 6.520 -4.598 1.00 96.19 113 LEU A CA 1
ATOM 939 C C . LEU A 1 113 ? 0.572 7.215 -3.415 1.00 96.19 113 LEU A C 1
ATOM 941 O O . LEU A 1 113 ? 0.980 6.557 -2.465 1.00 96.19 113 LEU A O 1
ATOM 945 N N . ASN A 1 114 ? 0.641 8.546 -3.428 1.00 93.44 114 ASN A N 1
ATOM 946 C CA . ASN A 1 114 ? 1.390 9.341 -2.455 1.00 93.44 114 ASN A CA 1
ATOM 947 C C . ASN A 1 114 ? 0.731 9.389 -1.068 1.00 93.44 114 ASN A C 1
ATOM 949 O O . ASN A 1 114 ? 1.439 9.486 -0.072 1.00 93.44 114 ASN A O 1
ATOM 953 N N . GLU A 1 115 ? -0.600 9.302 -0.974 1.00 94.88 115 GLU A N 1
ATOM 954 C CA . GLU A 1 115 ? -1.294 9.161 0.318 1.00 94.88 115 GLU A CA 1
ATOM 955 C C . GLU A 1 115 ? -1.535 7.692 0.691 1.00 94.88 115 GLU A C 1
ATOM 957 O O . GLU A 1 115 ? -2.086 7.393 1.754 1.00 94.88 115 GLU A O 1
ATOM 962 N N . GLY A 1 116 ? -1.124 6.762 -0.172 1.00 95.69 116 GLY A N 1
ATOM 963 C CA . GLY A 1 116 ? -1.179 5.332 0.082 1.00 95.69 116 GLY A CA 1
ATOM 964 C C . GLY A 1 116 ? -2.537 4.677 -0.136 1.00 95.69 116 GLY A C 1
ATOM 965 O O . GLY A 1 116 ? -2.777 3.633 0.462 1.00 95.69 116 GLY A O 1
ATOM 966 N N . TRP A 1 117 ? -3.441 5.250 -0.938 1.00 97.44 117 TRP A N 1
ATOM 967 C CA . TRP A 1 117 ? -4.765 4.642 -1.142 1.00 97.44 117 TRP A CA 1
ATOM 968 C C . TRP A 1 117 ? -4.669 3.314 -1.902 1.00 97.44 117 TRP A C 1
ATOM 970 O O . TRP A 1 117 ? -5.383 2.361 -1.593 1.00 97.44 117 TRP A O 1
ATOM 980 N N . LEU A 1 118 ? -3.768 3.251 -2.882 1.00 97.62 118 LEU A N 1
ATOM 981 C CA . LEU A 1 118 ? -3.461 2.085 -3.695 1.00 97.62 118 LEU A CA 1
ATOM 982 C C . LEU A 1 118 ? -2.005 1.681 -3.480 1.00 97.62 118 LEU A C 1
ATOM 984 O O . LEU A 1 118 ? -1.081 2.444 -3.755 1.00 97.62 118 LEU A O 1
ATOM 988 N N . MET A 1 119 ? -1.800 0.453 -3.023 1.00 96.56 119 MET A N 1
ATOM 989 C CA . MET A 1 119 ? -0.486 -0.147 -2.863 1.00 96.56 119 MET A CA 1
ATOM 990 C C . MET A 1 119 ? -0.156 -1.018 -4.072 1.00 96.56 119 MET A C 1
ATOM 992 O O . MET A 1 119 ? -0.814 -2.024 -4.337 1.00 96.56 119 MET A O 1
ATOM 996 N N . ILE A 1 120 ? 0.924 -0.675 -4.763 1.00 96.44 120 ILE A N 1
ATOM 997 C CA . ILE A 1 120 ? 1.483 -1.495 -5.837 1.00 96.44 120 ILE A CA 1
ATOM 998 C C . ILE A 1 120 ? 2.247 -2.677 -5.213 1.00 96.44 120 ILE A C 1
ATOM 1000 O O . ILE A 1 120 ? 3.140 -2.484 -4.381 1.00 96.44 120 ILE A O 1
ATOM 1004 N N . ARG A 1 121 ? 1.881 -3.914 -5.578 1.00 90.12 121 ARG A N 1
ATOM 1005 C CA . ARG A 1 121 ? 2.482 -5.138 -5.008 1.00 90.12 121 ARG A CA 1
ATOM 1006 C C . ARG A 1 121 ? 3.835 -5.479 -5.633 1.00 90.12 121 ARG A C 1
ATOM 1008 O O . ARG A 1 121 ? 4.685 -6.055 -4.956 1.00 90.12 121 ARG A O 1
ATOM 1015 N N . ASP A 1 122 ? 4.045 -5.104 -6.891 1.00 90.00 122 ASP A N 1
ATOM 1016 C CA . ASP A 1 122 ? 5.353 -5.189 -7.541 1.00 90.00 122 ASP A CA 1
ATOM 1017 C C . ASP A 1 122 ? 6.285 -4.110 -6.965 1.00 90.00 122 ASP A C 1
ATOM 1019 O O . ASP A 1 122 ? 6.033 -2.909 -7.089 1.00 90.00 122 ASP A O 1
ATOM 1023 N N . LYS A 1 123 ? 7.365 -4.540 -6.305 1.00 88.06 123 LYS A N 1
ATOM 1024 C CA . LYS A 1 123 ? 8.298 -3.637 -5.620 1.00 88.06 123 LYS A CA 1
ATOM 1025 C C . LYS A 1 123 ? 9.084 -2.757 -6.585 1.00 88.06 123 LYS A C 1
ATOM 1027 O O . LYS A 1 123 ? 9.446 -1.647 -6.199 1.00 88.06 123 LYS A O 1
ATOM 1032 N N . ASP A 1 124 ? 9.368 -3.227 -7.794 1.00 88.31 124 ASP A N 1
ATOM 1033 C CA . ASP A 1 124 ? 10.170 -2.470 -8.753 1.00 88.31 124 ASP A CA 1
ATOM 1034 C C . ASP A 1 124 ? 9.322 -1.379 -9.408 1.00 88.31 124 ASP A C 1
ATOM 1036 O O . ASP A 1 124 ? 9.766 -0.233 -9.506 1.00 88.31 124 ASP A O 1
ATOM 1040 N N . VAL A 1 125 ? 8.061 -1.689 -9.725 1.00 90.94 125 VAL A N 1
ATOM 1041 C CA . VAL A 1 125 ? 7.076 -0.679 -10.142 1.00 90.94 125 VAL A CA 1
ATOM 1042 C C . VAL A 1 125 ? 6.814 0.317 -9.010 1.00 90.94 125 VAL A C 1
ATOM 1044 O O . VAL A 1 125 ? 6.812 1.528 -9.236 1.00 90.94 125 VAL A O 1
ATOM 1047 N N . ARG A 1 126 ? 6.639 -0.161 -7.769 1.00 91.69 126 ARG A N 1
ATOM 1048 C CA . ARG A 1 126 ? 6.369 0.710 -6.616 1.00 91.69 126 ARG A CA 1
ATOM 1049 C C . ARG A 1 126 ? 7.499 1.702 -6.361 1.00 91.69 126 ARG A C 1
ATOM 1051 O O . ARG A 1 126 ? 7.219 2.880 -6.189 1.00 91.69 126 ARG A O 1
ATOM 1058 N N . LYS A 1 127 ? 8.760 1.261 -6.385 1.00 89.75 127 LYS A N 1
ATOM 1059 C CA . LYS A 1 127 ? 9.930 2.147 -6.220 1.00 89.75 127 LYS A CA 1
ATOM 1060 C C . LYS A 1 127 ? 10.017 3.238 -7.284 1.00 89.75 127 LYS A C 1
ATOM 1062 O O . LYS A 1 127 ? 10.651 4.261 -7.047 1.00 89.75 127 LYS A O 1
ATOM 1067 N N . LEU A 1 128 ? 9.458 2.988 -8.466 1.00 90.12 128 LEU A N 1
ATOM 1068 C CA . LEU A 1 128 ? 9.465 3.944 -9.565 1.00 90.12 128 LEU A CA 1
ATOM 1069 C C . LEU A 1 128 ? 8.337 4.974 -9.437 1.00 90.12 128 LEU A C 1
ATOM 1071 O O . LEU A 1 128 ? 8.542 6.140 -9.761 1.00 90.12 128 LEU A O 1
ATOM 1075 N N . LEU A 1 129 ? 7.151 4.542 -8.998 1.00 91.94 129 LEU A N 1
ATOM 1076 C CA . LEU A 1 129 ? 5.944 5.373 -9.007 1.00 91.94 129 LEU A CA 1
ATOM 1077 C C . LEU A 1 129 ? 5.603 5.997 -7.647 1.00 91.94 129 LEU A C 1
ATOM 1079 O O . LEU A 1 129 ? 4.908 7.010 -7.605 1.00 91.94 129 LEU A O 1
ATOM 1083 N N . CYS A 1 130 ? 6.077 5.440 -6.537 1.00 93.00 130 CYS A N 1
ATOM 1084 C CA . CYS A 1 130 ? 5.758 5.906 -5.189 1.00 93.00 130 CYS A CA 1
ATOM 1085 C C . CYS A 1 130 ? 6.973 6.555 -4.516 1.00 93.00 130 CYS A C 1
ATOM 1087 O O . CYS A 1 130 ? 8.099 6.089 -4.670 1.00 93.00 130 CYS A O 1
ATOM 1089 N N . ASP A 1 131 ? 6.721 7.607 -3.732 1.00 90.00 131 ASP A N 1
ATOM 1090 C CA . ASP A 1 131 ? 7.785 8.418 -3.120 1.00 90.00 131 ASP A CA 1
ATOM 1091 C C . ASP A 1 131 ? 8.104 7.992 -1.671 1.00 90.00 131 ASP A C 1
ATOM 1093 O O . ASP A 1 131 ? 9.235 8.144 -1.212 1.00 90.00 131 ASP A O 1
ATOM 1097 N N . ASP A 1 132 ? 7.117 7.463 -0.940 1.00 93.19 132 ASP A N 1
ATOM 1098 C CA . ASP A 1 132 ? 7.226 7.095 0.477 1.00 93.19 132 ASP A CA 1
ATOM 1099 C C . ASP A 1 132 ? 6.564 5.728 0.699 1.00 93.19 132 ASP A C 1
ATOM 1101 O O . ASP A 1 132 ? 5.383 5.562 0.414 1.00 93.19 132 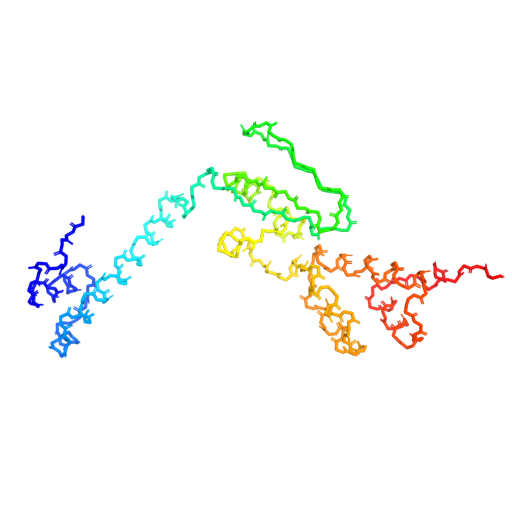ASP A O 1
ATOM 1105 N N . ASP A 1 133 ? 7.307 4.742 1.206 1.00 92.62 133 ASP A N 1
ATOM 1106 C CA . ASP A 1 133 ? 6.758 3.410 1.498 1.00 92.62 133 ASP A CA 1
ATOM 1107 C C . ASP A 1 133 ? 5.982 3.378 2.838 1.00 92.62 133 ASP A C 1
ATOM 1109 O O . ASP A 1 133 ? 5.205 2.454 3.077 1.00 92.62 133 ASP A O 1
ATOM 1113 N N . SER A 1 134 ? 6.138 4.390 3.707 1.00 95.44 134 SER A N 1
ATOM 1114 C CA . SER A 1 134 ? 5.490 4.447 5.032 1.00 95.44 134 SER A CA 1
ATOM 1115 C C . SER A 1 134 ? 3.977 4.679 4.984 1.00 95.44 134 SER A C 1
ATOM 1117 O O . SER A 1 134 ? 3.292 4.528 5.998 1.00 95.44 134 SER A O 1
ATOM 1119 N N . VAL A 1 135 ? 3.433 5.023 3.815 1.00 96.69 135 VAL A N 1
ATOM 1120 C CA . VAL A 1 135 ? 1.984 5.157 3.608 1.00 96.69 135 VAL A CA 1
ATOM 1121 C C . VAL A 1 135 ? 1.298 3.825 3.303 1.00 96.69 135 VAL A C 1
ATOM 1123 O O . VAL A 1 135 ? 0.069 3.787 3.234 1.00 96.69 135 VAL A O 1
ATOM 1126 N N . PHE A 1 136 ? 2.063 2.735 3.157 1.00 96.00 136 PHE A N 1
ATOM 1127 C CA . PHE A 1 136 ? 1.563 1.396 2.847 1.00 96.00 136 PHE A CA 1
ATOM 1128 C C . PHE A 1 136 ? 1.723 0.426 4.016 1.00 96.00 136 PHE A C 1
ATOM 1130 O O . PHE A 1 136 ? 2.725 0.453 4.727 1.00 96.00 136 PHE A O 1
ATOM 1137 N N . ILE A 1 137 ? 0.759 -0.481 4.187 1.00 95.12 137 ILE A N 1
ATOM 1138 C CA . ILE A 1 137 ? 0.880 -1.599 5.124 1.00 95.12 137 ILE A CA 1
ATOM 1139 C C . ILE A 1 137 ? 0.252 -2.855 4.524 1.00 95.12 137 ILE A C 1
ATOM 1141 O O . ILE A 1 137 ? -0.902 -2.862 4.103 1.00 95.12 137 ILE A O 1
ATOM 1145 N N . GLU A 1 138 ? 1.019 -3.942 4.465 1.00 92.88 138 GLU A N 1
ATOM 1146 C CA . GLU A 1 138 ? 0.507 -5.223 3.975 1.00 92.88 138 GLU A CA 1
ATOM 1147 C C . GLU A 1 138 ? -0.328 -5.936 5.049 1.00 92.88 138 GLU A C 1
ATOM 1149 O O . GLU A 1 138 ? -0.016 -5.797 6.230 1.00 92.88 138 GLU A O 1
ATOM 1154 N N . PRO A 1 139 ? -1.309 -6.780 4.678 1.00 90.25 139 PRO A N 1
ATOM 1155 C CA . PRO A 1 139 ? -2.133 -7.492 5.659 1.00 90.25 139 PRO A CA 1
ATOM 1156 C C . PRO A 1 139 ? -1.323 -8.321 6.670 1.00 90.25 139 PRO A C 1
ATOM 1158 O O . PRO A 1 139 ? -1.597 -8.295 7.865 1.00 90.25 139 PRO A O 1
ATOM 1161 N N . ASN A 1 140 ? -0.268 -9.003 6.217 1.00 89.00 140 ASN A N 1
ATOM 1162 C CA . ASN A 1 140 ? 0.607 -9.772 7.112 1.00 89.00 140 ASN A CA 1
ATOM 1163 C C . ASN A 1 140 ? 1.379 -8.869 8.082 1.00 89.00 140 ASN A C 1
ATOM 1165 O O . ASN A 1 140 ? 1.623 -9.237 9.229 1.00 89.00 140 ASN A O 1
ATOM 1169 N N . GLU A 1 141 ? 1.765 -7.686 7.612 1.00 93.25 141 GLU A N 1
ATOM 1170 C CA . GLU A 1 141 ? 2.487 -6.706 8.412 1.00 93.25 141 GLU A CA 1
ATOM 1171 C C . GLU A 1 141 ? 1.565 -6.049 9.442 1.00 93.25 141 GLU A C 1
ATOM 1173 O O . GLU A 1 141 ? 1.954 -5.875 10.594 1.00 93.25 141 GLU A O 1
ATOM 1178 N N . LEU A 1 142 ? 0.313 -5.783 9.064 1.00 93.50 142 LEU A N 1
ATOM 1179 C CA . LEU A 1 142 ? -0.739 -5.333 9.969 1.00 93.50 142 LEU A CA 1
ATOM 1180 C C . LEU A 1 142 ? -0.890 -6.300 11.151 1.00 93.50 142 LEU A C 1
ATOM 1182 O O . LEU A 1 142 ? -0.809 -5.886 12.308 1.00 93.50 142 LEU A O 1
ATOM 1186 N N . GLU A 1 143 ? -1.036 -7.599 10.878 1.00 92.56 143 GLU A N 1
ATOM 1187 C CA . GLU A 1 143 ? -1.139 -8.612 11.934 1.00 92.56 143 GLU A CA 1
ATOM 1188 C C . GLU A 1 143 ? 0.139 -8.710 12.779 1.00 92.56 143 GLU A C 1
ATOM 1190 O O . GLU A 1 143 ? 0.065 -8.801 14.010 1.00 92.56 143 GLU A O 1
ATOM 1195 N N . ARG A 1 144 ? 1.320 -8.610 12.149 1.00 95.81 144 ARG A N 1
ATOM 1196 C CA . ARG A 1 144 ? 2.604 -8.570 12.862 1.00 95.81 144 ARG A CA 1
ATOM 1197 C C . ARG A 1 144 ? 2.638 -7.419 13.863 1.00 95.81 144 ARG A C 1
ATOM 1199 O O . ARG A 1 144 ? 2.997 -7.656 15.015 1.00 95.81 144 ARG A O 1
ATOM 1206 N N . VAL A 1 145 ? 2.245 -6.208 13.464 1.00 95.06 145 VAL A N 1
ATOM 1207 C CA . VAL A 1 145 ? 2.216 -5.026 14.343 1.00 95.06 145 VAL A CA 1
ATOM 1208 C C . VAL A 1 145 ? 1.371 -5.306 15.587 1.00 95.06 145 VAL A C 1
ATOM 1210 O O . VAL A 1 145 ? 1.833 -5.082 16.706 1.00 95.06 145 VAL A O 1
ATOM 1213 N N . PHE A 1 146 ? 0.176 -5.882 15.427 1.00 92.25 146 PHE A N 1
ATOM 1214 C CA . PHE A 1 146 ? -0.718 -6.173 16.555 1.00 92.25 146 PHE A CA 1
ATOM 1215 C C . PHE A 1 146 ? -0.243 -7.297 17.483 1.00 92.25 146 PHE A C 1
ATOM 1217 O O . PHE A 1 146 ? -0.666 -7.332 18.647 1.00 92.25 146 PHE A O 1
ATOM 1224 N N . SER A 1 147 ? 0.633 -8.178 16.993 1.00 92.12 147 SER A N 1
ATOM 1225 C CA . SER A 1 147 ? 1.267 -9.239 17.787 1.00 92.12 147 SER A CA 1
ATOM 1226 C C . SER A 1 147 ? 2.390 -8.734 18.705 1.00 92.12 147 SER A C 1
ATOM 1228 O O . SER A 1 147 ? 2.817 -9.450 19.611 1.00 92.12 147 SER A O 1
ATOM 1230 N N . LEU A 1 148 ? 2.869 -7.501 18.504 1.00 94.00 148 LEU A N 1
ATOM 1231 C CA . LEU A 1 148 ? 3.935 -6.919 19.315 1.00 94.00 148 LEU A CA 1
ATOM 1232 C C . LEU A 1 148 ? 3.452 -6.557 20.736 1.00 94.00 148 LEU A C 1
ATOM 1234 O O . LEU A 1 148 ? 2.277 -6.231 20.946 1.00 94.00 148 LEU A O 1
ATOM 1238 N N . PRO A 1 149 ? 4.369 -6.527 21.724 1.00 93.88 149 PRO A N 1
ATOM 1239 C CA . PRO A 1 149 ? 4.099 -5.934 23.033 1.00 93.88 149 PRO A CA 1
ATOM 1240 C C . PRO A 1 149 ? 3.683 -4.463 22.915 1.00 93.88 149 PRO A C 1
ATOM 1242 O O . PRO A 1 149 ? 4.198 -3.755 22.052 1.00 93.88 149 PRO A O 1
ATOM 1245 N N . THR A 1 150 ? 2.826 -3.983 23.822 1.00 93.81 150 THR A N 1
ATOM 1246 C CA . THR A 1 150 ? 2.160 -2.668 23.736 1.00 93.81 150 THR A CA 1
ATOM 1247 C C . THR A 1 150 ? 3.088 -1.515 23.355 1.00 93.81 150 THR A C 1
ATOM 1249 O O . THR A 1 150 ? 2.820 -0.829 22.376 1.00 93.81 150 THR A O 1
ATOM 1252 N N . ASN A 1 151 ? 4.207 -1.332 24.061 1.00 94.25 151 ASN A N 1
ATOM 1253 C CA . ASN A 1 151 ? 5.126 -0.225 23.774 1.00 94.25 151 ASN A CA 1
ATOM 1254 C C . ASN A 1 151 ? 5.734 -0.331 22.365 1.00 94.25 151 ASN A C 1
ATOM 1256 O O . ASN A 1 151 ? 5.709 0.633 21.610 1.00 94.25 151 ASN A O 1
ATOM 1260 N N . LYS A 1 152 ? 6.190 -1.531 21.975 1.00 95.81 152 LYS A N 1
ATOM 1261 C CA . LYS A 1 152 ? 6.764 -1.774 20.641 1.00 95.81 152 LYS A CA 1
ATOM 1262 C C . LYS A 1 152 ? 5.728 -1.620 19.531 1.00 95.81 152 LYS A C 1
ATOM 1264 O O . LYS A 1 152 ? 6.061 -1.130 18.463 1.00 95.81 152 LYS A O 1
ATOM 1269 N N . MET A 1 153 ? 4.489 -2.040 19.778 1.00 95.44 153 MET A N 1
ATOM 1270 C CA . MET A 1 153 ? 3.379 -1.867 18.844 1.00 95.44 153 MET A CA 1
ATOM 1271 C C . MET A 1 153 ? 3.111 -0.380 18.584 1.00 95.44 153 MET A C 1
ATOM 1273 O O . MET A 1 153 ? 2.975 0.008 17.431 1.00 95.44 153 MET A O 1
ATOM 1277 N N . LEU A 1 154 ? 3.067 0.454 19.630 1.00 96.50 154 LEU A N 1
ATOM 1278 C CA . LEU A 1 154 ? 2.851 1.899 19.482 1.00 96.50 154 LEU A CA 1
ATOM 1279 C C . LEU A 1 154 ? 3.998 2.573 18.725 1.00 96.50 154 LEU A C 1
ATOM 1281 O O . LEU A 1 154 ? 3.752 3.376 17.827 1.00 96.50 154 LEU A O 1
ATOM 1285 N N . ASP A 1 155 ? 5.240 2.211 19.042 1.00 96.81 155 ASP A N 1
ATOM 1286 C CA . ASP A 1 155 ? 6.407 2.721 18.319 1.00 96.81 155 ASP A CA 1
ATOM 1287 C C . ASP A 1 155 ? 6.380 2.323 16.839 1.00 96.81 155 ASP A C 1
ATOM 1289 O O . ASP A 1 155 ? 6.771 3.111 15.980 1.00 96.81 155 ASP A O 1
ATOM 1293 N N . GLU A 1 156 ? 5.888 1.123 16.527 1.00 96.88 156 GLU A N 1
ATOM 1294 C CA . GLU A 1 156 ? 5.743 0.656 15.151 1.00 96.88 156 GLU A CA 1
ATOM 1295 C C . GLU A 1 156 ? 4.617 1.385 14.409 1.00 96.88 156 GLU A C 1
ATOM 1297 O O . GLU A 1 156 ? 4.824 1.846 13.289 1.00 96.88 156 GLU A O 1
ATOM 1302 N N . ILE A 1 157 ? 3.455 1.562 15.047 1.00 96.88 157 ILE A N 1
ATOM 1303 C CA . ILE A 1 157 ? 2.307 2.300 14.497 1.00 96.88 157 ILE A CA 1
ATOM 1304 C C . ILE A 1 157 ? 2.718 3.710 14.058 1.00 96.88 157 ILE A C 1
ATOM 1306 O O . ILE A 1 157 ? 2.363 4.140 12.961 1.00 96.88 157 ILE A O 1
ATOM 1310 N N . ARG A 1 158 ? 3.513 4.408 14.876 1.00 96.12 158 ARG A N 1
ATOM 1311 C CA . ARG A 1 158 ? 3.961 5.788 14.619 1.00 96.12 158 ARG A CA 1
ATOM 1312 C C . ARG A 1 158 ? 4.880 5.940 13.408 1.00 96.12 158 ARG A C 1
ATOM 1314 O O . ARG A 1 158 ? 5.097 7.062 12.955 1.00 96.12 158 ARG A O 1
ATOM 1321 N N . LYS A 1 159 ? 5.438 4.844 12.887 1.00 96.62 159 LYS A N 1
ATOM 1322 C CA . LYS A 1 159 ? 6.250 4.872 11.661 1.00 96.62 159 LYS A CA 1
ATOM 1323 C C . LYS A 1 159 ? 5.392 5.021 10.410 1.00 96.62 159 LYS A C 1
ATOM 1325 O O . LYS A 1 159 ? 5.892 5.521 9.406 1.00 96.62 159 LYS A O 1
ATOM 1330 N N . TYR A 1 160 ? 4.134 4.587 10.468 1.00 97.00 160 TYR A N 1
ATOM 1331 C CA . TYR A 1 160 ? 3.218 4.652 9.339 1.00 97.00 160 TYR A CA 1
ATOM 1332 C C . TYR A 1 160 ? 2.569 6.026 9.220 1.00 97.00 160 TYR A C 1
ATOM 1334 O O . TYR A 1 160 ? 2.340 6.728 10.205 1.00 97.00 160 TYR A O 1
ATOM 1342 N N . LYS A 1 161 ? 2.235 6.393 7.986 1.00 95.50 161 LYS A N 1
ATOM 1343 C CA . LYS A 1 161 ? 1.577 7.653 7.636 1.00 95.50 161 LYS A CA 1
ATOM 1344 C C . LYS A 1 161 ? 0.390 7.393 6.716 1.00 95.50 161 LYS A C 1
ATOM 1346 O O . LYS A 1 161 ? 0.145 6.260 6.305 1.00 95.50 161 LYS A O 1
ATOM 1351 N N . GLY A 1 162 ? -0.339 8.457 6.383 1.00 94.75 162 GLY A N 1
ATOM 1352 C CA . GLY A 1 162 ? -1.388 8.425 5.365 1.00 94.75 162 GLY A CA 1
ATOM 1353 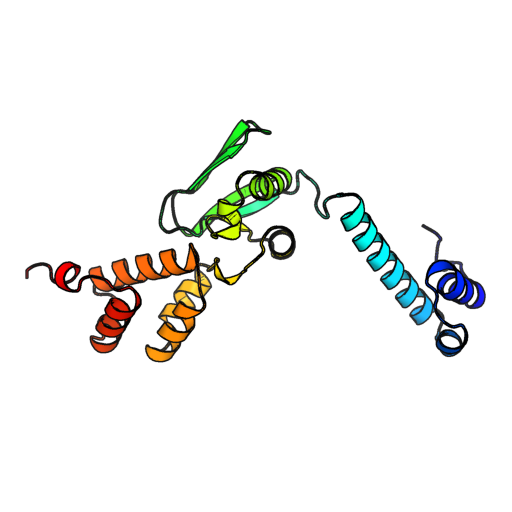C C . GLY A 1 162 ? -2.385 7.287 5.578 1.00 94.75 162 GLY A C 1
ATOM 1354 O O . GLY A 1 162 ? -2.855 7.053 6.695 1.00 94.75 162 GLY A O 1
ATOM 1355 N N . SER A 1 163 ? -2.681 6.563 4.501 1.00 95.62 163 SER A N 1
ATOM 1356 C CA . SER A 1 163 ? -3.684 5.497 4.519 1.00 95.62 163 SER A CA 1
ATOM 1357 C C . SER A 1 163 ? -3.296 4.319 5.414 1.00 95.62 163 SER A C 1
ATOM 1359 O O . SER A 1 163 ? -4.160 3.803 6.116 1.00 95.62 163 SER A O 1
ATOM 1361 N N . ALA A 1 164 ? -2.016 3.936 5.490 1.00 96.88 164 ALA A N 1
ATOM 1362 C CA . ALA A 1 164 ? -1.580 2.876 6.404 1.00 96.88 164 ALA A CA 1
ATOM 1363 C C . ALA A 1 164 ? -1.891 3.200 7.873 1.00 96.88 164 ALA A C 1
ATOM 1365 O O . ALA A 1 164 ? -2.425 2.354 8.594 1.00 96.88 164 ALA A O 1
ATOM 1366 N N . TYR A 1 165 ? -1.630 4.437 8.308 1.00 96.62 165 TYR A N 1
ATOM 1367 C CA . TYR A 1 165 ? -1.975 4.874 9.664 1.00 96.62 165 TYR A CA 1
ATOM 1368 C C . TYR A 1 165 ? -3.495 4.870 9.898 1.00 96.62 165 TYR A C 1
ATOM 1370 O O . TYR A 1 165 ? -3.965 4.455 10.957 1.00 96.62 165 TYR A O 1
ATOM 1378 N N . GLN A 1 166 ? -4.287 5.261 8.895 1.00 95.88 166 GLN A N 1
ATOM 1379 C CA . GLN A 1 166 ? -5.752 5.207 8.972 1.00 95.88 166 GLN A CA 1
ATOM 1380 C C . GLN A 1 166 ? -6.287 3.770 9.049 1.00 95.88 166 GLN A C 1
ATOM 1382 O O . GLN A 1 166 ? -7.203 3.499 9.826 1.00 95.88 166 GLN A O 1
ATOM 1387 N N . VAL A 1 167 ? -5.711 2.836 8.285 1.00 97.12 167 VAL A N 1
ATOM 1388 C CA . VAL A 1 167 ? -6.045 1.404 8.349 1.00 97.12 167 VAL A CA 1
ATOM 1389 C C . VAL A 1 167 ? -5.733 0.845 9.732 1.00 97.12 167 VAL A C 1
ATOM 1391 O O . VAL A 1 167 ? -6.578 0.162 10.318 1.00 97.12 167 VAL A O 1
ATOM 1394 N N . LEU A 1 168 ? -4.560 1.170 10.284 1.00 97.19 168 LEU A N 1
ATOM 1395 C CA . LEU A 1 168 ? -4.197 0.812 11.655 1.00 97.19 168 LEU A CA 1
ATOM 1396 C C . LEU A 1 168 ? -5.226 1.357 12.648 1.00 97.19 168 LEU A C 1
ATOM 1398 O O . LEU A 1 168 ? -5.769 0.584 13.435 1.00 97.19 168 LEU A O 1
ATOM 1402 N N . GLY A 1 169 ? -5.569 2.643 12.554 1.00 96.19 169 GLY A N 1
ATOM 1403 C CA . GLY A 1 169 ? -6.565 3.276 13.418 1.00 96.19 169 GLY A CA 1
ATOM 1404 C C . GLY A 1 169 ? -7.938 2.614 13.331 1.00 96.19 169 GLY A C 1
ATOM 1405 O O . GLY A 1 169 ? -8.517 2.254 14.356 1.00 96.19 169 GLY A O 1
ATOM 1406 N N . LYS A 1 170 ? -8.451 2.356 12.122 1.00 95.69 170 LYS A N 1
ATOM 1407 C CA . LYS A 1 170 ? -9.741 1.669 11.958 1.00 95.69 170 LYS A CA 1
ATOM 1408 C C . LYS A 1 170 ? -9.704 0.242 12.505 1.00 95.69 170 LYS A C 1
ATOM 1410 O O . LYS A 1 170 ? -10.676 -0.210 13.111 1.00 95.69 170 LYS A O 1
ATOM 1415 N N . THR A 1 171 ? -8.589 -0.457 12.326 1.00 95.12 171 THR A N 1
ATOM 1416 C CA . THR A 1 171 ? -8.403 -1.812 12.856 1.00 95.12 171 THR A CA 1
ATOM 1417 C C . THR A 1 171 ? -8.373 -1.803 14.382 1.00 95.12 171 THR A C 1
ATOM 1419 O O . THR A 1 171 ? -9.060 -2.613 15.003 1.00 95.12 171 THR A O 1
ATOM 1422 N N . VAL A 1 172 ? -7.652 -0.856 14.994 1.00 95.25 172 VAL A N 1
ATOM 1423 C CA . VAL A 1 172 ? -7.652 -0.633 16.449 1.00 95.25 172 VAL A CA 1
ATOM 1424 C C . VAL A 1 172 ? -9.064 -0.371 16.941 1.00 95.25 172 VAL A C 1
ATOM 1426 O O . VAL A 1 172 ? -9.521 -1.068 17.840 1.00 95.25 172 VAL A O 1
ATOM 1429 N N . TYR A 1 173 ? -9.768 0.576 16.321 1.00 94.56 173 TYR A N 1
ATOM 1430 C CA . TYR A 1 173 ? -11.141 0.920 16.675 1.00 94.56 173 TYR A CA 1
ATOM 1431 C C . TYR A 1 173 ? -12.039 -0.322 16.705 1.00 94.56 173 TYR A C 1
ATOM 1433 O O . TYR A 1 173 ? -12.696 -0.608 17.705 1.00 94.56 173 TYR A O 1
ATOM 1441 N N . ASN A 1 174 ? -12.014 -1.117 15.632 1.00 93.38 174 ASN A N 1
ATOM 1442 C CA . ASN A 1 174 ? -12.828 -2.323 15.522 1.00 93.38 174 ASN A CA 1
ATOM 1443 C C . ASN A 1 174 ? -12.435 -3.389 16.564 1.00 93.38 174 ASN A C 1
ATOM 1445 O O . ASN A 1 174 ? -13.312 -4.039 17.134 1.00 93.38 174 ASN A O 1
ATOM 1449 N N . ARG A 1 175 ? -11.136 -3.574 16.843 1.00 93.12 175 ARG A N 1
ATOM 1450 C CA . ARG A 1 175 ? -10.645 -4.543 17.844 1.00 93.12 175 ARG A CA 1
ATOM 1451 C C . ARG A 1 175 ? -10.960 -4.120 19.282 1.00 93.12 175 ARG A C 1
ATOM 1453 O O . ARG A 1 175 ? -11.283 -4.979 20.098 1.00 93.12 175 ARG A O 1
ATOM 1460 N N . CYS A 1 176 ? -10.902 -2.824 19.581 1.00 92.00 176 CYS A N 1
ATOM 1461 C CA . CYS A 1 176 ? -11.342 -2.264 20.858 1.00 92.00 176 CYS A CA 1
ATOM 1462 C C . CYS A 1 176 ? -12.849 -2.471 21.041 1.00 92.00 176 CYS A C 1
ATOM 1464 O O . CYS A 1 176 ? -13.275 -3.034 22.043 1.00 92.00 176 CYS A O 1
ATOM 1466 N N . LYS A 1 177 ? -13.651 -2.105 20.033 1.00 91.25 177 LYS A N 1
ATOM 1467 C CA . LYS A 1 177 ? -15.117 -2.209 20.082 1.00 91.25 177 LYS A CA 1
ATOM 1468 C C . LYS A 1 177 ? -15.635 -3.648 20.170 1.00 91.25 177 LYS A C 1
ATOM 1470 O O . LYS A 1 177 ? -16.665 -3.890 20.781 1.00 91.25 177 LYS A O 1
ATOM 1475 N N . SER A 1 178 ? -14.934 -4.604 19.564 1.00 91.38 178 SER A N 1
ATOM 1476 C CA . SER A 1 178 ? -15.298 -6.031 19.610 1.00 91.38 178 SER A CA 1
ATOM 1477 C C . SER A 1 178 ? -14.796 -6.769 20.856 1.00 91.38 178 SER A C 1
ATOM 1479 O O . SER A 1 178 ? -15.077 -7.955 21.002 1.00 91.38 178 SER A O 1
ATOM 1481 N N . GLY A 1 179 ? -14.035 -6.113 21.740 1.00 87.88 179 GLY A N 1
ATOM 1482 C CA . GLY A 1 179 ? -13.475 -6.745 22.939 1.00 87.88 179 GLY A CA 1
ATOM 1483 C C . GLY A 1 179 ? -12.296 -7.691 22.677 1.00 87.88 179 GLY A C 1
ATOM 1484 O O . GLY A 1 179 ? -11.869 -8.402 23.582 1.00 87.88 179 GLY A O 1
ATOM 1485 N N . VAL A 1 180 ? -11.728 -7.698 21.463 1.00 90.88 180 VAL A N 1
ATOM 1486 C CA . VAL A 1 180 ? -10.525 -8.492 21.135 1.00 90.88 180 VAL A CA 1
ATOM 1487 C C . VAL A 1 180 ? -9.309 -8.004 21.931 1.00 90.88 180 VAL A C 1
ATOM 1489 O O . VAL A 1 180 ? -8.438 -8.792 22.297 1.00 90.88 180 VAL A O 1
ATOM 1492 N N . ILE A 1 181 ? -9.237 -6.701 22.212 1.00 88.31 181 ILE A N 1
ATOM 1493 C CA . ILE A 1 181 ? -8.226 -6.132 23.108 1.00 88.31 181 ILE A CA 1
ATOM 1494 C C . ILE A 1 181 ? -8.774 -6.181 24.535 1.00 88.31 181 ILE A C 1
ATOM 1496 O O . ILE A 1 181 ? -9.530 -5.307 24.944 1.00 88.31 181 ILE A O 1
ATOM 1500 N N . THR A 1 182 ? -8.378 -7.208 25.286 1.00 85.81 182 THR A N 1
ATOM 1501 C CA . THR A 1 182 ? -8.823 -7.435 26.672 1.00 85.81 182 THR A CA 1
ATOM 1502 C C . THR A 1 182 ? -7.907 -6.802 27.722 1.00 85.81 182 THR A C 1
ATOM 1504 O O . THR A 1 182 ? -8.334 -6.538 28.843 1.00 85.81 182 THR A O 1
ATOM 1507 N N . ASP A 1 183 ? -6.645 -6.537 27.377 1.00 89.88 183 ASP A N 1
ATOM 1508 C CA . ASP A 1 183 ? -5.698 -5.859 28.263 1.00 89.88 183 ASP A CA 1
ATOM 1509 C C . ASP A 1 183 ? -6.043 -4.364 28.361 1.00 89.88 183 ASP A C 1
ATOM 1511 O O . ASP A 1 183 ? -5.909 -3.611 27.392 1.00 89.88 183 ASP A O 1
ATOM 1515 N N . PHE A 1 184 ? -6.460 -3.929 29.553 1.00 88.88 184 PHE A N 1
ATOM 1516 C CA . PHE A 1 184 ? -6.880 -2.551 29.811 1.00 88.88 184 PHE A CA 1
ATOM 1517 C C . PHE A 1 184 ? -5.763 -1.520 29.584 1.00 88.88 184 PHE A C 1
ATOM 1519 O O . PHE A 1 184 ? -6.022 -0.405 29.124 1.00 88.88 184 PHE A O 1
ATOM 1526 N N . SER A 1 185 ? -4.507 -1.882 29.856 1.00 91.25 185 SER A N 1
ATOM 1527 C CA . SER A 1 185 ? -3.366 -0.987 29.634 1.00 91.25 185 SER A CA 1
ATOM 1528 C C . SER A 1 185 ? -3.120 -0.792 28.138 1.00 91.25 185 SER A C 1
ATOM 1530 O O . SER A 1 185 ? -2.924 0.338 27.688 1.00 91.25 185 SER A O 1
ATOM 1532 N N . LYS A 1 186 ? -3.192 -1.875 27.351 1.00 92.75 186 LYS A N 1
ATOM 1533 C CA . LYS A 1 186 ? -3.106 -1.841 25.882 1.00 92.75 186 LYS A CA 1
ATOM 1534 C C . LYS A 1 186 ? -4.259 -1.042 25.278 1.00 92.75 186 LYS A C 1
ATOM 1536 O O . LYS A 1 186 ? -4.022 -0.196 24.419 1.00 92.75 186 LYS A O 1
ATOM 1541 N N . PHE A 1 187 ? -5.479 -1.274 25.757 1.00 93.00 187 PHE A N 1
ATOM 1542 C CA . PHE A 1 187 ? -6.680 -0.555 25.338 1.00 93.00 187 PHE A CA 1
ATOM 1543 C C . PHE A 1 187 ? -6.540 0.957 25.550 1.00 93.00 187 PHE A C 1
ATOM 1545 O O . PHE A 1 187 ? -6.638 1.727 24.594 1.00 93.00 187 PHE A O 1
ATOM 1552 N N . ARG A 1 188 ? -6.214 1.390 26.776 1.00 93.12 188 ARG A N 1
ATOM 1553 C CA . ARG A 1 188 ? -6.048 2.814 27.104 1.00 93.12 188 ARG A CA 1
ATOM 1554 C C . ARG A 1 188 ? -4.956 3.472 26.263 1.00 93.12 188 ARG A C 1
ATOM 1556 O O . ARG A 1 188 ? -5.134 4.597 25.801 1.00 93.12 188 ARG A O 1
ATOM 1563 N N . ALA A 1 189 ? -3.833 2.782 26.066 1.00 94.75 189 ALA A N 1
ATOM 1564 C CA . ALA A 1 189 ? -2.719 3.321 25.296 1.00 94.75 189 ALA A CA 1
ATOM 1565 C C . ALA A 1 189 ? -3.077 3.515 23.812 1.00 94.75 189 ALA A C 1
ATOM 1567 O O . ALA A 1 189 ? -2.718 4.531 23.224 1.00 94.75 189 ALA A O 1
ATOM 1568 N N . LEU A 1 190 ? -3.831 2.582 23.225 1.00 94.75 190 LEU A N 1
ATOM 1569 C CA . LEU A 1 190 ? -4.306 2.676 21.844 1.00 94.75 190 LEU A CA 1
ATOM 1570 C C . LEU A 1 190 ? -5.372 3.765 21.653 1.00 94.75 190 LEU A C 1
ATOM 1572 O O . LEU A 1 190 ? -5.307 4.501 20.671 1.00 94.75 190 LEU A O 1
ATOM 1576 N N . ILE A 1 191 ? -6.315 3.909 22.591 1.00 93.94 191 ILE A N 1
ATOM 1577 C CA . ILE A 1 191 ? -7.291 5.012 22.573 1.00 93.94 191 ILE A CA 1
ATOM 1578 C C . ILE A 1 191 ? -6.578 6.362 22.605 1.00 93.94 191 ILE A C 1
ATOM 1580 O O . ILE A 1 191 ? -6.915 7.250 21.826 1.00 93.94 191 ILE A O 1
ATOM 1584 N N . ALA A 1 192 ? -5.570 6.508 23.469 1.00 94.50 192 ALA A N 1
ATOM 1585 C CA . ALA A 1 192 ? -4.795 7.738 23.565 1.00 94.50 192 ALA A CA 1
ATOM 1586 C C . ALA A 1 192 ? -3.997 8.031 22.282 1.00 94.50 192 ALA A C 1
ATOM 1588 O O . ALA A 1 192 ? -3.977 9.176 21.834 1.00 94.50 192 ALA A O 1
ATOM 1589 N N . GLU A 1 193 ? -3.374 7.012 21.678 1.00 95.31 193 GLU A N 1
ATOM 1590 C CA . GLU A 1 193 ? -2.590 7.151 20.443 1.00 95.31 193 GLU A CA 1
ATOM 1591 C C . GLU A 1 193 ? -3.438 7.688 19.285 1.00 95.31 193 GLU A C 1
ATOM 1593 O O . GLU A 1 193 ? -3.060 8.667 18.644 1.00 95.31 193 GLU A O 1
ATOM 1598 N N . PHE A 1 194 ? -4.611 7.095 19.054 1.00 95.06 194 PHE A N 1
ATOM 1599 C CA . PHE A 1 194 ? -5.502 7.501 17.965 1.00 95.06 194 PHE A CA 1
ATOM 1600 C C . PHE A 1 194 ? -6.512 8.585 18.359 1.00 95.06 194 PHE A C 1
ATOM 1602 O O . PHE A 1 194 ? -7.300 9.020 17.520 1.00 95.06 194 PHE A O 1
ATOM 1609 N N . ARG A 1 195 ? -6.469 9.048 19.616 1.00 93.75 195 ARG A N 1
ATOM 1610 C CA . ARG A 1 195 ? -7.366 10.066 20.185 1.00 93.75 195 ARG A CA 1
ATOM 1611 C C . ARG A 1 195 ? -8.844 9.721 20.015 1.00 93.75 195 ARG A C 1
ATOM 1613 O O . ARG A 1 195 ? -9.653 10.589 19.698 1.00 93.75 195 ARG A O 1
ATOM 1620 N N . PHE A 1 196 ? -9.182 8.450 20.196 1.00 93.81 196 PHE A N 1
ATOM 1621 C CA . PHE A 1 196 ? -10.579 8.036 20.195 1.00 93.81 196 PHE A CA 1
ATOM 1622 C C . PHE A 1 196 ? -11.274 8.511 21.467 1.00 93.81 196 PHE A C 1
ATOM 1624 O O . PHE A 1 196 ? -10.643 8.629 22.520 1.00 93.81 196 PHE A O 1
ATOM 1631 N N . ASP A 1 197 ? -12.575 8.756 21.370 1.00 90.06 197 ASP A N 1
ATOM 1632 C CA . ASP A 1 197 ? -13.386 8.991 22.552 1.00 90.06 197 ASP A CA 1
ATOM 1633 C C . ASP A 1 197 ? -13.595 7.662 23.289 1.00 90.06 197 ASP A C 1
ATOM 1635 O O . ASP A 1 197 ? -13.995 6.656 22.700 1.00 90.06 197 ASP A O 1
ATOM 1639 N N . MET A 1 198 ? -13.274 7.637 24.583 1.00 83.81 198 MET A N 1
ATOM 1640 C CA . MET A 1 198 ? -13.424 6.440 25.404 1.00 83.81 198 MET A CA 1
ATOM 1641 C C . MET A 1 198 ? -14.899 6.055 25.561 1.00 83.81 198 MET A C 1
ATOM 1643 O O . MET A 1 198 ? -15.201 4.864 25.641 1.00 83.81 198 MET A O 1
ATOM 1647 N N . GLU A 1 199 ? -15.806 7.036 25.555 1.00 86.31 199 GLU A N 1
ATOM 1648 C CA . GLU A 1 199 ? -17.247 6.815 25.693 1.00 86.31 199 GLU A CA 1
ATOM 1649 C C . GLU A 1 199 ? -17.811 5.970 24.539 1.00 86.31 199 GLU A C 1
ATOM 1651 O O . GLU A 1 199 ? -18.702 5.152 24.751 1.00 86.31 199 GLU A O 1
ATOM 1656 N N . GLU A 1 200 ? -17.225 6.047 23.337 1.00 85.75 200 GLU A N 1
ATOM 1657 C CA . GLU A 1 200 ? -17.652 5.249 22.176 1.00 85.75 200 GLU A CA 1
ATOM 1658 C C . GLU A 1 200 ? -17.485 3.732 22.355 1.00 85.75 200 GLU A C 1
ATOM 1660 O O . GLU A 1 200 ? -18.116 2.940 21.645 1.00 85.75 200 GLU A O 1
ATOM 1665 N N . PHE A 1 201 ? -16.626 3.319 23.286 1.00 85.00 201 PHE A N 1
ATOM 1666 C CA . PHE A 1 201 ? -16.383 1.914 23.614 1.00 85.00 201 PHE A CA 1
ATOM 1667 C C . PHE A 1 201 ? -17.113 1.476 24.885 1.00 85.00 201 PHE A C 1
ATOM 1669 O O . PHE A 1 201 ? -17.136 0.289 25.200 1.00 85.00 201 PHE A O 1
ATOM 1676 N N . MET A 1 202 ? -17.717 2.426 25.597 1.00 73.75 202 MET A N 1
ATOM 1677 C CA . MET A 1 202 ? -18.494 2.217 26.810 1.00 73.75 202 MET A CA 1
ATOM 1678 C C . MET A 1 202 ? -19.980 2.207 26.429 1.00 73.75 202 MET A C 1
ATOM 1680 O O . MET A 1 202 ? -20.726 3.103 26.808 1.00 73.75 202 MET A O 1
ATOM 1684 N N . GLN A 1 203 ? -20.419 1.230 25.627 1.00 63.69 203 GLN A N 1
ATOM 1685 C CA . GLN A 1 203 ? -21.854 1.036 25.392 1.00 63.69 203 GLN A CA 1
ATOM 1686 C C . GLN A 1 203 ? -22.459 0.092 26.435 1.00 63.69 203 GLN A C 1
ATOM 1688 O O . GLN A 1 203 ? -21.903 -0.962 26.737 1.00 63.69 203 GLN A O 1
ATOM 1693 N N . GLU A 1 204 ? -23.583 0.571 26.971 1.00 51.44 204 GLU A N 1
ATOM 1694 C CA . GLU A 1 204 ? -24.373 0.125 28.120 1.00 51.44 204 GLU A CA 1
ATOM 1695 C C . GLU A 1 204 ? -24.532 -1.399 28.219 1.00 51.44 204 GLU A C 1
ATOM 1697 O O . GLU A 1 204 ? -25.135 -2.043 27.359 1.00 51.44 204 GLU A O 1
ATOM 1702 N N . SER A 1 205 ? -23.988 -1.956 29.302 1.00 43.91 205 SER A N 1
ATOM 1703 C CA . SER A 1 205 ? -24.375 -3.257 29.856 1.00 43.91 205 SER A CA 1
ATOM 1704 C C . SER A 1 205 ? -25.739 -3.192 30.528 1.00 43.91 205 SER A C 1
ATOM 1706 O O . SER A 1 205 ? -25.926 -2.218 31.294 1.00 43.91 205 SER A O 1
#